Protein AF-0000000072559810 (afdb_homodimer)

pLDDT: mean 91.31, std 12.88, range [28.11, 98.94]

Structure (mmCIF, N/CA/C/O backbone):
data_AF-0000000072559810-model_v1
#
loop_
_entity.id
_entity.type
_entity.pdbx_description
1 polymer 'Cupin type-2 domain-containing protein'
#
loop_
_atom_site.group_PDB
_atom_site.id
_atom_site.type_symbol
_atom_site.label_atom_id
_atom_site.label_alt_id
_atom_site.label_comp_id
_atom_site.label_asym_id
_atom_site.label_entity_id
_atom_site.label_seq_id
_atom_site.pdbx_PDB_ins_code
_atom_site.Cartn_x
_atom_site.Cartn_y
_atom_site.Cartn_z
_atom_site.occupancy
_atom_site.B_iso_or_equiv
_atom_site.auth_seq_id
_atom_site.auth_comp_id
_atom_site.auth_asym_id
_atom_site.auth_atom_id
_atom_site.pdbx_PDB_model_num
ATOM 1 N N . MET A 1 1 ? 13.133 1.459 -25.703 1 60.09 1 MET A N 1
ATOM 2 C CA . MET A 1 1 ? 11.914 1.675 -24.938 1 60.09 1 MET A CA 1
ATOM 3 C C . MET A 1 1 ? 12.203 2.424 -23.641 1 60.09 1 MET A C 1
ATOM 5 O O . MET A 1 1 ? 13.273 2.26 -23.062 1 60.09 1 MET A O 1
ATOM 9 N N . SER A 1 2 ? 11.523 3.562 -23.453 1 71.94 2 SER A N 1
ATOM 10 C CA . SER A 1 2 ? 11.953 4.516 -22.438 1 71.94 2 SER A CA 1
ATOM 11 C C . SER A 1 2 ? 11.672 3.988 -21.031 1 71.94 2 SER A C 1
ATOM 13 O O . SER A 1 2 ? 10.727 3.225 -20.828 1 71.94 2 SER A O 1
ATOM 15 N N . LEU A 1 3 ? 12.672 4.012 -20.109 1 83.44 3 LEU A N 1
ATOM 16 C CA . LEU A 1 3 ? 12.5 3.729 -18.688 1 83.44 3 LEU A CA 1
ATOM 17 C C . LEU A 1 3 ? 11.406 4.598 -18.078 1 83.44 3 LEU A C 1
ATOM 19 O O . LEU A 1 3 ? 11.242 5.758 -18.469 1 83.44 3 LEU A O 1
ATOM 23 N N . PRO A 1 4 ? 10.578 3.91 -17.297 1 89.06 4 PRO A N 1
ATOM 24 C CA . PRO A 1 4 ? 9.617 4.762 -16.594 1 89.06 4 PRO A CA 1
ATOM 25 C C . PRO A 1 4 ? 10.289 5.895 -15.82 1 89.06 4 PRO A C 1
ATOM 27 O O . PRO A 1 4 ? 11.484 5.824 -15.523 1 89.06 4 PRO A O 1
ATOM 30 N N . PRO A 1 5 ? 9.578 6.934 -15.641 1 92.25 5 PRO A N 1
ATOM 31 C CA . PRO A 1 5 ? 10.141 8.062 -14.883 1 92.25 5 PRO A CA 1
ATOM 32 C C . PRO A 1 5 ? 10.484 7.691 -13.445 1 92.25 5 PRO A C 1
ATOM 34 O O . PRO A 1 5 ? 10.078 6.633 -12.961 1 92.25 5 PRO A O 1
ATOM 37 N N . THR A 1 6 ? 11.289 8.547 -12.812 1 97.31 6 THR A N 1
ATOM 38 C CA . THR A 1 6 ? 11.57 8.406 -11.383 1 97.31 6 THR A CA 1
ATOM 39 C C . THR A 1 6 ? 10.273 8.461 -10.57 1 97.31 6 THR A C 1
ATOM 41 O O . THR A 1 6 ? 9.227 8.844 -11.086 1 97.31 6 THR A O 1
ATOM 44 N N . ILE A 1 7 ? 10.367 8.008 -9.375 1 97.88 7 ILE A N 1
ATOM 45 C CA . ILE A 1 7 ? 9.266 8.078 -8.422 1 97.88 7 ILE A CA 1
ATOM 46 C C . ILE A 1 7 ? 9.555 9.148 -7.375 1 97.88 7 ILE A C 1
ATOM 48 O O . ILE A 1 7 ? 10.617 9.148 -6.758 1 97.88 7 ILE A O 1
ATOM 52 N N . ARG A 1 8 ? 8.641 10.062 -7.234 1 98.81 8 ARG A N 1
ATOM 53 C CA . ARG A 1 8 ? 8.773 11.055 -6.172 1 98.81 8 ARG A CA 1
ATOM 54 C C . ARG A 1 8 ? 8.289 10.492 -4.836 1 98.81 8 ARG A C 1
ATOM 56 O O . ARG A 1 8 ? 7.172 9.984 -4.742 1 98.81 8 ARG A O 1
ATOM 63 N N . ARG A 1 9 ? 9.125 10.547 -3.795 1 98.94 9 ARG A N 1
ATOM 64 C CA . ARG A 1 9 ? 8.797 10.148 -2.428 1 98.94 9 ARG A CA 1
ATOM 65 C C . ARG A 1 9 ? 8.859 11.336 -1.479 1 98.94 9 ARG A C 1
ATOM 67 O O . ARG A 1 9 ? 9.891 12.016 -1.392 1 98.94 9 ARG A O 1
ATOM 74 N N . ILE A 1 10 ? 7.785 11.555 -0.816 1 98.94 10 ILE A N 1
ATOM 75 C CA . ILE A 1 10 ? 7.738 12.5 0.289 1 98.94 10 ILE A CA 1
ATOM 76 C C . ILE A 1 10 ? 7.645 11.75 1.614 1 98.94 10 ILE A C 1
ATOM 78 O O . ILE A 1 10 ? 6.848 10.82 1.751 1 98.94 10 ILE A O 1
ATOM 82 N N . VAL A 1 11 ? 8.5 12.078 2.57 1 98.88 11 VAL A N 1
ATOM 83 C CA . VAL A 1 11 ? 8.414 11.523 3.92 1 98.88 11 VAL A CA 1
ATOM 84 C C . VAL A 1 11 ? 8.133 12.641 4.918 1 98.88 11 VAL A C 1
ATOM 86 O O . VAL A 1 11 ? 8.812 13.672 4.922 1 98.88 11 VAL A O 1
ATOM 89 N N . THR A 1 12 ? 7.102 12.445 5.707 1 98.81 12 THR A N 1
ATOM 90 C CA . THR A 1 12 ? 6.805 13.43 6.742 1 98.81 12 THR A CA 1
ATOM 91 C C . THR A 1 12 ? 7.406 13.008 8.078 1 98.81 12 THR A C 1
ATOM 93 O O . THR A 1 12 ? 7.777 11.844 8.258 1 98.81 12 THR A O 1
ATOM 96 N N . GLY A 1 13 ? 7.547 13.898 8.945 1 98.31 13 GLY A N 1
ATOM 97 C CA . GLY A 1 13 ? 8.055 13.703 10.297 1 98.31 13 GLY A CA 1
ATOM 98 C C . GLY A 1 13 ? 7.762 14.875 11.219 1 98.31 13 GLY A C 1
ATOM 99 O O . GLY A 1 13 ? 6.789 15.609 11.016 1 98.31 13 GLY A O 1
ATOM 100 N N . HIS A 1 14 ? 8.531 14.938 12.234 1 98.19 14 HIS A N 1
ATOM 101 C CA . HIS A 1 14 ? 8.344 16 13.219 1 98.19 14 HIS A CA 1
ATOM 102 C C . HIS A 1 14 ? 9.672 16.656 13.57 1 98.19 14 HIS A C 1
ATOM 104 O O . HIS A 1 14 ? 10.703 16 13.633 1 98.19 14 HIS A O 1
ATOM 110 N N . ASN A 1 15 ? 9.625 17.969 13.812 1 96.69 15 ASN A N 1
ATOM 111 C CA . ASN A 1 15 ? 10.797 18.625 14.375 1 96.69 15 ASN A CA 1
ATOM 112 C C . ASN A 1 15 ? 10.867 18.453 15.891 1 96.69 15 ASN A C 1
ATOM 114 O O . ASN A 1 15 ? 10.07 17.719 16.469 1 96.69 15 ASN A O 1
ATOM 118 N N . GLU A 1 16 ? 11.82 19.078 16.5 1 94.81 16 GLU A N 1
ATOM 119 C CA . GLU A 1 16 ? 12.102 18.891 17.922 1 94.81 16 GLU A CA 1
ATOM 120 C C . GLU A 1 16 ? 10.922 19.359 18.781 1 94.81 16 GLU A C 1
ATOM 122 O O . GLU A 1 16 ? 10.766 18.906 19.922 1 94.81 16 GLU A O 1
ATOM 127 N N . ASN A 1 17 ? 10.07 20.234 18.219 1 95.31 17 ASN A N 1
ATOM 128 C CA . ASN A 1 17 ? 8.938 20.766 18.953 1 95.31 17 ASN A CA 1
ATOM 129 C C . ASN A 1 17 ? 7.672 19.953 18.719 1 95.31 17 ASN A C 1
ATOM 131 O O . ASN A 1 17 ? 6.605 20.281 19.234 1 95.31 17 ASN A O 1
ATOM 135 N N . GLY A 1 18 ? 7.738 18.938 17.875 1 96.38 18 GLY A N 1
ATOM 136 C CA . GLY A 1 18 ? 6.582 18.109 17.609 1 96.38 18 GLY A CA 1
ATOM 137 C C . GLY A 1 18 ? 5.73 18.609 16.453 1 96.38 18 GLY A C 1
ATOM 138 O O . GLY A 1 18 ? 4.621 18.109 16.234 1 96.38 18 GLY A O 1
ATOM 139 N N . GLU A 1 19 ? 6.23 19.594 15.766 1 97.5 19 GLU A N 1
ATOM 140 C CA . GLU A 1 19 ? 5.516 20.094 14.594 1 97.5 19 GLU A CA 1
ATOM 141 C C . GLU A 1 19 ? 5.754 19.203 13.375 1 97.5 19 GLU A C 1
ATOM 143 O O . GLU A 1 19 ? 6.879 18.75 13.141 1 97.5 19 GLU A O 1
ATOM 148 N N . ALA A 1 20 ? 4.641 18.969 12.633 1 98.5 20 ALA A N 1
ATOM 149 C CA . ALA A 1 20 ? 4.758 18.156 11.422 1 98.5 20 ALA A CA 1
ATOM 150 C C . ALA A 1 20 ? 5.57 18.891 10.359 1 98.5 20 ALA A C 1
ATOM 152 O O . ALA A 1 20 ? 5.336 20.062 10.086 1 98.5 20 ALA A O 1
ATOM 153 N N . ILE A 1 21 ? 6.492 18.141 9.734 1 98.5 21 ILE A N 1
ATOM 154 C CA . ILE A 1 21 ? 7.336 18.719 8.695 1 98.5 21 ILE A CA 1
ATOM 155 C C . ILE A 1 21 ? 7.469 17.734 7.539 1 98.5 21 ILE A C 1
ATOM 157 O O . ILE A 1 21 ? 7.156 16.547 7.688 1 98.5 21 ILE A O 1
ATOM 161 N N . PHE A 1 22 ? 7.883 18.281 6.391 1 98.75 22 PHE A N 1
ATOM 162 C CA . PHE A 1 22 ? 8.367 17.422 5.309 1 98.75 22 PHE A CA 1
ATOM 163 C C . PHE A 1 22 ? 9.836 17.094 5.5 1 98.75 22 PHE A C 1
ATOM 165 O O . PHE A 1 22 ? 10.711 17.922 5.234 1 98.75 22 PHE A O 1
ATOM 172 N N . ASP A 1 23 ? 10.117 15.906 5.938 1 98.44 23 ASP A N 1
ATOM 173 C CA . ASP A 1 23 ? 11.469 15.477 6.277 1 98.44 23 ASP A CA 1
ATOM 174 C C . ASP A 1 23 ? 12.281 15.195 5.02 1 98.44 23 ASP A C 1
ATOM 176 O O . ASP A 1 23 ? 13.508 15.375 5.016 1 98.44 23 ASP A O 1
ATOM 180 N N . SER A 1 24 ? 11.656 14.734 3.977 1 98.69 24 SER A N 1
ATOM 181 C CA . SER A 1 24 ? 12.312 14.422 2.711 1 98.69 24 SER A CA 1
ATOM 182 C C . SER A 1 24 ? 11.359 14.594 1.536 1 98.69 24 SER A C 1
ATOM 184 O O . SER A 1 24 ? 10.148 14.383 1.676 1 98.69 24 SER A O 1
ATOM 186 N N . ASP A 1 25 ? 11.781 15.039 0.446 1 98.81 25 ASP A N 1
ATOM 187 C CA . ASP A 1 25 ? 11.148 15.125 -0.865 1 98.81 25 ASP A CA 1
ATOM 188 C C . ASP A 1 25 ? 12.148 14.844 -1.981 1 98.81 25 ASP A C 1
ATOM 190 O O . ASP A 1 25 ? 12.969 15.703 -2.32 1 98.81 25 ASP A O 1
ATOM 194 N N . ALA A 1 26 ? 12.094 13.602 -2.51 1 98.62 26 ALA A N 1
ATOM 195 C CA . ALA A 1 26 ? 13.172 13.172 -3.398 1 98.62 26 ALA A CA 1
ATOM 196 C C . ALA A 1 26 ? 12.617 12.406 -4.598 1 98.62 26 ALA A C 1
ATOM 198 O O . ALA A 1 26 ? 11.531 11.828 -4.523 1 98.62 26 ALA A O 1
ATOM 199 N N . GLN A 1 27 ? 13.336 12.484 -5.668 1 98.31 27 GLN A N 1
ATOM 200 C CA . GLN A 1 27 ? 13.094 11.633 -6.832 1 98.31 27 GLN A CA 1
ATOM 201 C C . GLN A 1 27 ? 13.961 10.375 -6.777 1 98.31 27 GLN A C 1
ATOM 203 O O . GLN A 1 27 ? 15.188 10.461 -6.672 1 98.31 27 GLN A O 1
ATOM 208 N N . LEU A 1 28 ? 13.344 9.227 -6.816 1 97.75 28 LEU A N 1
ATOM 209 C CA . LEU A 1 28 ? 14.07 7.969 -6.711 1 97.75 28 LEU A CA 1
ATOM 210 C C . LEU A 1 28 ? 14.164 7.281 -8.07 1 97.75 28 LEU A C 1
ATOM 212 O O . LEU A 1 28 ? 13.141 7.023 -8.711 1 97.75 28 LEU A O 1
ATOM 216 N N . CYS A 1 29 ? 15.344 6.977 -8.477 1 96 29 CYS A N 1
ATOM 217 C CA . CYS A 1 29 ? 15.594 6.262 -9.719 1 96 29 CYS A CA 1
ATOM 218 C C . CYS A 1 29 ? 15.555 4.754 -9.5 1 96 29 CYS A C 1
ATOM 220 O O . CYS A 1 29 ? 16.172 4.238 -8.57 1 96 29 CYS A O 1
ATOM 222 N N . PRO A 1 30 ? 14.859 4.035 -10.398 1 95.5 30 PRO A N 1
ATOM 223 C CA . PRO A 1 30 ? 14.891 2.58 -10.25 1 95.5 30 PRO A CA 1
ATOM 224 C C . PRO A 1 30 ? 16.297 2.002 -10.406 1 95.5 30 PRO A C 1
ATOM 226 O O . PRO A 1 30 ? 17.062 2.449 -11.266 1 95.5 30 PRO A O 1
ATOM 229 N N . TYR A 1 31 ? 16.578 1.053 -9.562 1 92.88 31 TYR A N 1
ATOM 230 C CA . TYR A 1 31 ? 17.844 0.352 -9.664 1 92.88 31 TYR A CA 1
ATOM 231 C C . TYR A 1 31 ? 17.641 -1.104 -10.062 1 92.88 31 TYR A C 1
ATOM 233 O O . TYR A 1 31 ? 16.547 -1.649 -9.898 1 92.88 31 TYR A O 1
ATOM 241 N N . ASN A 1 32 ? 18.656 -1.675 -10.609 1 89.88 32 ASN A N 1
ATOM 242 C CA . ASN A 1 32 ? 18.641 -3.098 -10.938 1 89.88 32 ASN A CA 1
ATOM 243 C C . ASN A 1 32 ? 18.969 -3.957 -9.711 1 89.88 32 ASN A C 1
ATOM 245 O O . ASN A 1 32 ? 20.094 -3.938 -9.211 1 89.88 32 ASN A O 1
ATOM 249 N N . PRO A 1 33 ? 18 -4.734 -9.227 1 83.88 33 PRO A N 1
ATOM 250 C CA . PRO A 1 33 ? 18.219 -5.508 -8.008 1 83.88 33 PRO A CA 1
ATOM 251 C C . PRO A 1 33 ? 19.125 -6.715 -8.234 1 83.88 33 PRO A C 1
ATOM 253 O O . PRO A 1 33 ? 19.578 -7.355 -7.277 1 83.88 33 PRO A O 1
ATOM 256 N N . MET A 1 34 ? 19.406 -7.02 -9.453 1 78.69 34 MET A N 1
ATOM 257 C CA . MET A 1 34 ? 20.156 -8.227 -9.781 1 78.69 34 MET A CA 1
ATOM 258 C C . MET A 1 34 ? 21.656 -7.938 -9.852 1 78.69 34 MET A C 1
ATOM 260 O O . MET A 1 34 ? 22.469 -8.852 -10.008 1 78.69 34 MET A O 1
ATOM 264 N N . THR A 1 35 ? 21.953 -6.637 -9.805 1 75.69 35 THR A N 1
ATOM 265 C CA . THR A 1 35 ? 23.375 -6.297 -9.859 1 75.69 35 THR A CA 1
ATOM 266 C C . THR A 1 35 ? 24.031 -6.496 -8.5 1 75.69 35 THR A C 1
ATOM 268 O O . THR A 1 35 ? 23.594 -5.918 -7.5 1 75.69 35 THR A O 1
ATOM 271 N N . PRO A 1 36 ? 25 -7.422 -8.539 1 68.94 36 PRO A N 1
ATOM 272 C CA . PRO A 1 36 ? 25.703 -7.633 -7.27 1 68.94 36 PRO A CA 1
ATOM 273 C C . PRO A 1 36 ? 26.359 -6.367 -6.738 1 68.94 36 PRO A C 1
ATOM 275 O O . PRO A 1 36 ? 26.875 -5.559 -7.52 1 68.94 36 PRO A O 1
ATOM 278 N N . GLY A 1 37 ? 26.484 -6.254 -5.488 1 68.5 37 GLY A N 1
ATOM 279 C CA . GLY A 1 37 ? 27.109 -5.105 -4.863 1 68.5 37 GLY A CA 1
ATOM 280 C C . GLY A 1 37 ? 26.188 -3.926 -4.688 1 68.5 37 GLY A C 1
ATOM 281 O O . GLY A 1 37 ? 25.062 -4.082 -4.207 1 68.5 37 GLY A O 1
ATOM 282 N N . THR A 1 38 ? 26.688 -2.713 -5.125 1 70.19 38 THR A N 1
ATOM 283 C CA . THR A 1 38 ? 25.859 -1.51 -5.031 1 70.19 38 THR A CA 1
ATOM 284 C C . THR A 1 38 ? 24.922 -1.398 -6.234 1 70.19 38 THR A C 1
ATOM 286 O O . THR A 1 38 ? 25.375 -1.401 -7.379 1 70.19 38 THR A O 1
ATOM 289 N N . PRO A 1 39 ? 23.641 -1.37 -5.863 1 76.25 39 PRO A N 1
ATOM 290 C CA . PRO A 1 39 ? 22.703 -1.334 -6.988 1 76.25 39 PRO A CA 1
ATOM 291 C C . PRO A 1 39 ? 22.938 -0.156 -7.926 1 76.25 39 PRO A C 1
ATOM 293 O O . PRO A 1 39 ? 23.281 0.942 -7.473 1 76.25 39 PRO A O 1
ATOM 296 N N . GLU A 1 40 ? 23 -0.417 -9.188 1 86.19 40 GLU A N 1
ATOM 297 C CA . GLU A 1 40 ? 23.094 0.573 -10.25 1 86.19 40 GLU A CA 1
ATOM 298 C C . GLU A 1 40 ? 21.719 0.881 -10.844 1 86.19 40 GLU A C 1
ATOM 300 O O . GLU A 1 40 ? 20.812 0.064 -10.758 1 86.19 40 GLU A O 1
ATOM 305 N N . PRO A 1 41 ? 21.656 2.027 -11.414 1 91.94 41 PRO A N 1
ATOM 306 C CA . PRO A 1 41 ? 20.391 2.328 -12.094 1 91.94 41 PRO A CA 1
ATOM 307 C C . PRO A 1 41 ? 20 1.263 -13.109 1 91.94 41 PRO A C 1
ATOM 309 O O . PRO A 1 41 ? 20.859 0.723 -13.812 1 91.94 41 PRO A O 1
ATOM 312 N N . ALA A 1 42 ? 18.781 0.947 -13.109 1 93.25 42 ALA A N 1
ATOM 313 C CA . ALA A 1 42 ? 18.266 -0.01 -14.086 1 93.25 42 ALA A CA 1
ATOM 314 C C . ALA A 1 42 ? 18.422 0.525 -15.508 1 93.25 42 ALA A C 1
ATOM 316 O O . ALA A 1 42 ? 18.203 1.714 -15.758 1 93.25 42 ALA A O 1
ATOM 317 N N . LYS A 1 43 ? 18.75 -0.325 -16.422 1 92.56 43 LYS A N 1
ATOM 318 C CA . LYS A 1 43 ? 18.844 0.017 -17.844 1 92.56 43 LYS A CA 1
ATOM 319 C C . LYS A 1 43 ? 17.641 -0.526 -18.609 1 92.56 43 LYS A C 1
ATOM 321 O O . LYS A 1 43 ? 16.859 -1.312 -18.078 1 92.56 43 LYS A O 1
ATOM 326 N N . GLU A 1 44 ? 17.609 -0.059 -19.812 1 91.62 44 GLU A N 1
ATOM 327 C CA . GLU A 1 44 ? 16.547 -0.561 -20.672 1 91.62 44 GLU A CA 1
ATOM 328 C C . GLU A 1 44 ? 16.578 -2.082 -20.781 1 91.62 44 GLU A C 1
ATOM 330 O O . GLU A 1 44 ? 17.656 -2.668 -20.953 1 91.62 44 GLU A O 1
ATOM 335 N N . GLY A 1 45 ? 15.383 -2.658 -20.641 1 91.81 45 GLY A N 1
ATOM 336 C CA . GLY A 1 45 ? 15.297 -4.105 -20.75 1 91.81 45 GLY A CA 1
ATOM 337 C C . GLY A 1 45 ? 15.555 -4.828 -19.453 1 91.81 45 GLY A C 1
ATOM 338 O O . GLY A 1 45 ? 15.469 -6.059 -19.391 1 91.81 45 GLY A O 1
ATOM 339 N N . GLU A 1 46 ? 15.859 -4.109 -18.391 1 91.5 46 GLU A N 1
ATOM 340 C CA . GLU A 1 46 ? 16.125 -4.711 -17.094 1 91.5 46 GLU A CA 1
ATOM 341 C C . GLU A 1 46 ? 14.953 -4.496 -16.125 1 91.5 46 GLU A C 1
ATOM 343 O O . GLU A 1 46 ? 14.141 -3.594 -16.328 1 91.5 46 GLU A O 1
ATOM 348 N N . MET A 1 47 ? 14.93 -5.363 -15.148 1 92.56 47 MET A N 1
ATOM 349 C CA . MET A 1 47 ? 14.023 -5.121 -14.031 1 92.56 47 MET A CA 1
ATOM 350 C C . MET A 1 47 ? 14.469 -3.9 -13.227 1 92.56 47 MET A C 1
ATOM 352 O O . MET A 1 47 ? 15.664 -3.623 -13.117 1 92.56 47 MET A O 1
ATOM 356 N N . GLY A 1 48 ? 13.555 -3.16 -12.727 1 93.62 48 GLY A N 1
ATOM 357 C CA . GLY A 1 48 ? 13.852 -2.027 -11.859 1 93.62 48 GLY A CA 1
ATOM 358 C C . GLY A 1 48 ? 13.141 -2.098 -10.523 1 93.62 48 GLY A C 1
ATOM 359 O O . GLY A 1 48 ? 11.969 -2.484 -10.461 1 93.62 48 GLY A O 1
ATOM 360 N N . PHE A 1 49 ? 13.875 -1.711 -9.469 1 95.06 49 PHE A N 1
ATOM 361 C CA . PHE A 1 49 ? 13.312 -1.619 -8.133 1 95.06 49 PHE A CA 1
ATOM 362 C C . PHE A 1 49 ? 13.453 -0.206 -7.578 1 95.06 49 PHE A C 1
ATOM 364 O O . PHE A 1 49 ? 14.461 0.46 -7.816 1 95.06 49 PHE A O 1
ATOM 371 N N . VAL A 1 50 ? 12.469 0.246 -7.004 1 96.38 50 VAL A N 1
ATOM 372 C CA . VAL A 1 50 ? 12.562 1.358 -6.062 1 96.38 50 VAL A CA 1
ATOM 373 C C . VAL A 1 50 ? 12.109 0.907 -4.676 1 96.38 50 VAL A C 1
ATOM 375 O O . VAL A 1 50 ? 10.938 0.596 -4.473 1 96.38 50 VAL A O 1
ATOM 378 N N . THR A 1 51 ? 13.039 0.764 -3.729 1 96 51 THR A N 1
ATOM 379 C CA . THR A 1 51 ? 12.625 0.594 -2.338 1 96 51 THR A CA 1
ATOM 380 C C . THR A 1 51 ? 12.211 1.932 -1.729 1 96 51 THR A C 1
ATOM 382 O O . THR A 1 51 ? 13.062 2.688 -1.249 1 96 51 THR A O 1
ATOM 385 N N . VAL A 1 52 ? 11.008 2.199 -1.682 1 98.12 52 VAL A N 1
ATOM 386 C CA . VAL A 1 52 ? 10.484 3.514 -1.322 1 98.12 52 VAL A CA 1
ATOM 387 C C . VAL A 1 52 ? 10.672 3.75 0.175 1 98.12 52 VAL A C 1
ATOM 389 O O . VAL A 1 52 ? 11.172 4.801 0.588 1 98.12 52 VAL A O 1
ATOM 392 N N . PHE A 1 53 ? 10.297 2.791 0.935 1 98 53 PHE A N 1
ATOM 393 C CA . PHE A 1 53 ? 10.352 2.934 2.385 1 98 53 PHE A CA 1
ATOM 394 C C . PHE A 1 53 ? 10.234 1.577 3.068 1 98 53 PHE A C 1
ATOM 396 O O . PHE A 1 53 ? 9.531 0.689 2.576 1 98 53 PHE A O 1
ATOM 403 N N . ARG A 1 54 ? 10.875 1.393 4.109 1 96.88 54 ARG A N 1
ATOM 404 C CA . ARG A 1 54 ? 10.719 0.272 5.031 1 96.88 54 ARG A CA 1
ATOM 405 C C . ARG A 1 54 ? 10.523 0.763 6.461 1 96.88 54 ARG A C 1
ATOM 407 O O . ARG A 1 54 ? 11.328 1.552 6.969 1 96.88 54 ARG A O 1
ATOM 414 N N . THR A 1 55 ? 9.469 0.318 7.102 1 97.19 55 THR A N 1
ATOM 415 C CA . THR A 1 55 ? 9.242 0.727 8.484 1 97.19 55 THR A CA 1
ATOM 416 C C . THR A 1 55 ? 10.312 0.134 9.398 1 97.19 55 THR A C 1
ATOM 418 O O . THR A 1 55 ? 10.891 -0.911 9.094 1 97.19 55 THR A O 1
ATOM 421 N N . ALA A 1 56 ? 10.539 0.788 10.5 1 94.88 56 ALA A N 1
ATOM 422 C CA . ALA A 1 56 ? 11.5 0.274 11.469 1 94.88 56 ALA A CA 1
ATOM 423 C C . ALA A 1 56 ? 10.938 -0.938 12.211 1 94.88 56 ALA A C 1
ATOM 425 O O . ALA A 1 56 ? 11.695 -1.77 12.719 1 94.88 56 ALA A O 1
ATOM 426 N N . GLY A 1 57 ? 9.664 -1.027 12.195 1 94.19 57 GLY A N 1
ATOM 427 C CA . GLY A 1 57 ? 8.914 -2.102 12.828 1 94.19 57 GLY A CA 1
ATOM 428 C C . GLY A 1 57 ? 7.43 -2.057 12.516 1 94.19 57 GLY A C 1
ATOM 429 O O . GLY A 1 57 ? 6.969 -1.164 11.797 1 94.19 57 GLY A O 1
ATOM 430 N N . ILE A 1 58 ? 6.676 -2.975 12.969 1 92.75 58 ILE A N 1
ATOM 431 C CA . ILE A 1 58 ? 5.215 -2.986 13.008 1 92.75 58 ILE A CA 1
ATOM 432 C C . ILE A 1 58 ? 4.738 -3.328 14.414 1 92.75 58 ILE A C 1
ATOM 434 O O . ILE A 1 58 ? 4.77 -4.492 14.82 1 92.75 58 ILE A O 1
ATOM 438 N N . PRO A 1 59 ? 4.406 -2.393 15.148 1 94.94 59 PRO A N 1
ATOM 439 C CA . PRO A 1 59 ? 4.195 -0.991 14.781 1 94.94 59 PRO A CA 1
ATOM 440 C C . PRO A 1 59 ? 5.504 -0.224 14.602 1 94.94 59 PRO A C 1
ATOM 442 O O . PRO A 1 59 ? 6.512 -0.56 15.234 1 94.94 59 PRO A O 1
ATOM 445 N N . ASP A 1 60 ? 5.484 0.775 13.727 1 95.75 60 ASP A N 1
ATOM 446 C CA . ASP A 1 60 ? 6.543 1.778 13.656 1 95.75 60 ASP A CA 1
ATOM 447 C C . ASP A 1 60 ? 6.453 2.754 14.828 1 95.75 60 ASP A C 1
ATOM 449 O O . ASP A 1 60 ? 5.371 2.986 15.367 1 95.75 60 ASP A O 1
ATOM 453 N N . ASP A 1 61 ? 7.555 3.338 15.211 1 94.69 61 ASP A N 1
ATOM 454 C CA . ASP A 1 61 ? 7.473 4.258 16.344 1 94.69 61 ASP A CA 1
ATOM 455 C C . ASP A 1 61 ? 7.211 5.688 15.875 1 94.69 61 ASP A C 1
ATOM 457 O O . ASP A 1 61 ? 6.926 6.57 16.688 1 94.69 61 ASP A O 1
ATOM 461 N N . ASN A 1 62 ? 7.387 6.062 14.617 1 96.19 62 ASN A N 1
ATOM 462 C CA . ASN A 1 62 ? 7.109 7.355 14 1 96.19 62 ASN A CA 1
ATOM 463 C C . ASN A 1 62 ? 7.969 8.461 14.602 1 96.19 62 ASN A C 1
ATOM 465 O O . ASN A 1 62 ? 7.895 9.617 14.172 1 96.19 62 ASN A O 1
ATOM 469 N N . THR A 1 63 ? 8.734 8.125 15.609 1 96.56 63 THR A N 1
ATOM 470 C CA . THR A 1 63 ? 9.484 9.141 16.344 1 96.56 63 THR A CA 1
ATOM 471 C C . THR A 1 63 ? 10.945 9.164 15.883 1 96.56 63 THR A C 1
ATOM 473 O O . THR A 1 63 ? 11.492 10.234 15.594 1 96.56 63 THR A O 1
ATOM 476 N N . SER A 1 64 ? 11.508 8.023 15.836 1 94.5 64 SER A N 1
ATOM 477 C CA . SER A 1 64 ? 12.922 7.914 15.492 1 94.5 64 SER A CA 1
ATOM 478 C C . SER A 1 64 ? 13.156 8.25 14.023 1 94.5 64 SER A C 1
ATOM 480 O O . SER A 1 64 ? 12.258 8.094 13.188 1 94.5 64 SER A O 1
ATOM 482 N N . PRO A 1 65 ? 14.375 8.727 13.695 1 94.94 65 PRO A N 1
ATOM 483 C CA . PRO A 1 65 ? 14.695 8.922 12.281 1 94.94 65 PRO A CA 1
ATOM 484 C C . PRO A 1 65 ? 14.5 7.656 11.453 1 94.94 65 PRO A C 1
ATOM 486 O O . PRO A 1 65 ? 14.773 6.555 11.93 1 94.94 65 PRO A O 1
ATOM 489 N N . TRP A 1 66 ? 13.93 7.875 10.328 1 95.5 66 TRP A N 1
ATOM 490 C CA . TRP A 1 66 ? 13.805 6.754 9.398 1 95.5 66 TRP A CA 1
ATOM 491 C C . TRP A 1 66 ? 15.109 6.531 8.633 1 95.5 66 TRP A C 1
ATOM 493 O O . TRP A 1 66 ? 15.938 7.438 8.539 1 95.5 66 TRP A O 1
ATOM 503 N N . VAL A 1 67 ? 15.281 5.336 8.141 1 94.69 67 VAL A N 1
ATOM 504 C CA . VAL A 1 67 ? 16.469 4.965 7.375 1 94.69 67 VAL A CA 1
ATOM 505 C C . VAL A 1 67 ? 16.109 4.777 5.906 1 94.69 67 VAL A C 1
ATOM 507 O O . VAL A 1 67 ? 15.156 4.055 5.586 1 94.69 67 VAL A O 1
ATOM 510 N N . ASP A 1 68 ? 16.812 5.438 5.039 1 95.44 68 ASP A N 1
ATOM 511 C CA . ASP A 1 68 ? 16.594 5.301 3.604 1 95.44 68 ASP A CA 1
ATOM 512 C C . ASP A 1 68 ? 17.188 3.994 3.08 1 95.44 68 ASP A C 1
ATOM 514 O O . ASP A 1 68 ? 18.406 3.824 3.062 1 95.44 68 ASP A O 1
ATOM 518 N N . MET A 1 69 ? 16.328 3.152 2.639 1 91.44 69 MET A N 1
ATOM 519 C CA . MET A 1 69 ? 16.766 1.835 2.193 1 91.44 69 MET A CA 1
ATOM 520 C C . MET A 1 69 ? 16.906 1.789 0.674 1 91.44 69 MET A C 1
ATOM 522 O O . MET A 1 69 ? 17.219 0.745 0.106 1 91.44 69 MET A O 1
ATOM 526 N N . HIS A 1 70 ? 16.578 2.869 -0.024 1 93.44 70 HIS A N 1
ATOM 527 C CA . HIS A 1 70 ? 16.688 2.873 -1.479 1 93.44 70 HIS A CA 1
ATOM 528 C C . HIS A 1 70 ? 18.125 2.695 -1.931 1 93.44 70 HIS A C 1
ATOM 530 O O . HIS A 1 70 ? 19.047 3.281 -1.347 1 93.44 70 HIS A O 1
ATOM 536 N N . ASN A 1 71 ? 18.375 1.91 -2.908 1 87.19 71 ASN A N 1
ATOM 537 C CA . ASN A 1 71 ? 19.656 1.596 -3.52 1 87.19 71 ASN A CA 1
ATOM 538 C C . ASN A 1 71 ? 20.516 0.723 -2.605 1 87.19 71 ASN A C 1
ATOM 540 O O . ASN A 1 71 ? 21.734 0.881 -2.555 1 87.19 71 ASN A O 1
ATOM 544 N N . LYS A 1 72 ? 19.859 0.027 -1.711 1 83.38 72 LYS A N 1
ATOM 545 C CA . LYS A 1 72 ? 20.5 -0.994 -0.888 1 83.38 72 LYS A CA 1
ATOM 546 C C . LYS A 1 72 ? 19.906 -2.373 -1.159 1 83.38 72 LYS A C 1
ATOM 548 O O . LYS A 1 72 ? 18.75 -2.486 -1.564 1 83.38 72 LYS A O 1
ATOM 553 N N . ILE A 1 73 ? 20.703 -3.355 -1.053 1 76.25 73 ILE A N 1
ATOM 554 C CA . ILE A 1 73 ? 20.203 -4.719 -1.161 1 76.25 73 ILE A CA 1
ATOM 555 C C . ILE A 1 73 ? 19.5 -5.109 0.137 1 76.25 73 ILE A C 1
ATOM 557 O O . ILE A 1 73 ? 20.125 -5.137 1.202 1 76.25 73 ILE A O 1
ATOM 561 N N . VAL A 1 74 ? 18.281 -5.27 0.066 1 76.5 74 VAL A N 1
ATOM 562 C CA . VAL A 1 74 ? 17.5 -5.637 1.241 1 76.5 74 VAL A CA 1
ATOM 563 C C . VAL A 1 74 ? 16.656 -6.871 0.933 1 76.5 74 VAL A C 1
ATOM 565 O O . VAL A 1 74 ? 16.359 -7.152 -0.23 1 76.5 74 VAL A O 1
ATOM 568 N N . ASN A 1 75 ? 16.328 -7.535 2.021 1 78.81 75 ASN A N 1
ATOM 569 C CA . ASN A 1 75 ? 15.422 -8.664 1.845 1 78.81 75 ASN A CA 1
ATOM 570 C C . ASN A 1 75 ? 14.062 -8.219 1.317 1 78.81 75 ASN A C 1
ATOM 572 O O . ASN A 1 75 ? 13.562 -7.156 1.701 1 78.81 75 ASN A O 1
ATOM 576 N N . LEU A 1 76 ? 13.555 -9.055 0.472 1 77.75 76 LEU A N 1
ATOM 577 C CA . LEU A 1 76 ? 12.234 -8.766 -0.075 1 77.75 76 LEU A CA 1
ATOM 578 C C . LEU A 1 76 ? 11.195 -8.656 1.037 1 77.75 76 LEU A C 1
ATOM 580 O O . LEU A 1 76 ? 10.344 -7.77 1.01 1 77.75 76 LEU A O 1
ATOM 584 N N . VAL A 1 77 ? 11.289 -9.609 1.947 1 81.38 77 VAL A N 1
ATOM 585 C CA . VAL A 1 77 ? 10.336 -9.617 3.057 1 81.38 77 VAL A CA 1
ATOM 586 C C . VAL A 1 77 ? 11.086 -9.797 4.375 1 81.38 77 VAL A C 1
ATOM 588 O O . VAL A 1 77 ? 12.039 -10.578 4.453 1 81.38 77 VAL A O 1
ATOM 591 N N . GLU A 1 78 ? 10.664 -8.922 5.34 1 81.94 78 GLU A N 1
ATOM 592 C CA . GLU A 1 78 ? 11.148 -9.086 6.707 1 81.94 78 GLU A CA 1
ATOM 593 C C . GLU A 1 78 ? 9.992 -9.305 7.68 1 81.94 78 GLU A C 1
ATOM 595 O O . GLU A 1 78 ? 8.883 -8.812 7.453 1 81.94 78 GLU A O 1
ATOM 600 N N . LYS A 1 79 ? 10.211 -10.055 8.711 1 84.56 79 LYS A N 1
ATOM 601 C CA . LYS A 1 79 ? 9.172 -10.414 9.664 1 84.56 79 LYS A CA 1
ATOM 602 C C . LYS A 1 79 ? 8.766 -9.211 10.516 1 84.56 79 LYS A C 1
ATOM 604 O O . LYS A 1 79 ? 7.664 -9.172 11.062 1 84.56 79 LYS A O 1
ATOM 609 N N . GLY A 1 80 ? 9.422 -8.281 10.508 1 89.19 80 GLY A N 1
ATOM 610 C CA . GLY A 1 80 ? 9.133 -7.262 11.508 1 89.19 80 GLY A CA 1
ATOM 611 C C . GLY A 1 80 ? 8.898 -5.887 10.906 1 89.19 80 GLY A C 1
ATOM 612 O O . GLY A 1 80 ? 8.844 -4.895 11.633 1 89.19 80 GLY A O 1
ATOM 613 N N . ASN A 1 81 ? 8.797 -5.84 9.562 1 95.06 81 ASN A N 1
ATOM 614 C CA . ASN A 1 81 ? 8.625 -4.527 8.953 1 95.06 81 ASN A CA 1
ATOM 615 C C . ASN A 1 81 ? 7.676 -4.594 7.754 1 95.06 81 ASN A C 1
ATOM 617 O O . ASN A 1 81 ? 7.328 -5.68 7.289 1 95.06 81 ASN A O 1
ATOM 621 N N . ALA A 1 82 ? 7.145 -3.535 7.398 1 96.69 82 ALA A N 1
ATOM 622 C CA . ALA A 1 82 ? 6.453 -3.359 6.125 1 96.69 82 ALA A CA 1
ATOM 623 C C . ALA A 1 82 ? 7.352 -2.67 5.102 1 96.69 82 ALA A C 1
ATOM 625 O O . ALA A 1 82 ? 8.07 -1.724 5.434 1 96.69 82 ALA A O 1
ATOM 626 N N . THR A 1 83 ? 7.344 -3.143 3.91 1 97.06 83 THR A N 1
ATOM 627 C CA . THR A 1 83 ? 8.148 -2.549 2.848 1 97.06 83 THR A CA 1
ATOM 628 C C . THR A 1 83 ? 7.262 -2.043 1.714 1 97.06 83 THR A C 1
ATOM 630 O O . THR A 1 83 ? 6.383 -2.764 1.236 1 97.06 83 THR A O 1
ATOM 633 N N . LEU A 1 84 ? 7.406 -0.789 1.351 1 98.38 84 LEU A N 1
ATOM 634 C CA . LEU A 1 84 ? 6.816 -0.185 0.162 1 98.38 84 LEU A CA 1
ATOM 635 C C . LEU A 1 84 ? 7.812 -0.167 -0.992 1 98.38 84 LEU A C 1
ATOM 637 O O . LEU A 1 84 ? 8.906 0.391 -0.866 1 98.38 84 LEU A O 1
ATOM 641 N N . ARG A 1 85 ? 7.398 -0.773 -2.146 1 97.69 85 ARG A N 1
ATOM 642 C CA . ARG A 1 85 ? 8.328 -0.922 -3.26 1 97.69 85 ARG A CA 1
ATOM 643 C C . ARG A 1 85 ? 7.637 -0.676 -4.594 1 97.69 85 ARG A C 1
ATOM 645 O O . ARG A 1 85 ? 6.461 -1.013 -4.758 1 97.69 85 ARG A O 1
ATOM 652 N N . ILE A 1 86 ? 8.375 -0.085 -5.492 1 98.06 86 ILE A N 1
ATOM 653 C CA . ILE A 1 86 ? 7.996 -0.033 -6.898 1 98.06 86 ILE A CA 1
ATOM 654 C C . ILE A 1 86 ? 8.836 -1.027 -7.699 1 98.06 86 ILE A C 1
ATOM 656 O O . ILE A 1 86 ? 10.047 -1.123 -7.504 1 98.06 86 ILE A O 1
ATOM 660 N N . VAL A 1 87 ? 8.203 -1.788 -8.523 1 96.88 87 VAL A N 1
ATOM 661 C CA . VAL A 1 87 ? 8.898 -2.748 -9.375 1 96.88 87 VAL A CA 1
ATOM 662 C C . VAL A 1 87 ? 8.57 -2.471 -10.836 1 96.88 87 VAL A C 1
ATOM 664 O O . VAL A 1 87 ? 7.402 -2.334 -11.203 1 96.88 87 VAL A O 1
ATOM 667 N N . ASP A 1 88 ? 9.57 -2.369 -11.664 1 96.81 88 ASP A N 1
ATOM 668 C CA . ASP A 1 88 ? 9.453 -2.268 -13.117 1 96.81 88 ASP A CA 1
ATOM 669 C C . ASP A 1 88 ? 9.734 -3.609 -13.789 1 96.81 88 ASP A C 1
ATOM 671 O O . ASP A 1 88 ? 10.828 -4.164 -13.641 1 96.81 88 ASP A O 1
ATOM 675 N N . PHE A 1 89 ? 8.781 -4.102 -14.469 1 96.81 89 PHE A N 1
ATOM 676 C CA . PHE A 1 89 ? 8.906 -5.344 -15.227 1 96.81 89 PHE A CA 1
ATOM 677 C C . PHE A 1 89 ? 9.156 -5.059 -16.703 1 96.81 89 PHE A C 1
ATOM 679 O O . PHE A 1 89 ? 8.234 -4.727 -17.438 1 96.81 89 PHE A O 1
ATOM 686 N N . ALA A 1 90 ? 10.336 -5.223 -17.141 1 95.38 90 ALA A N 1
ATOM 687 C CA . ALA A 1 90 ? 10.68 -5.004 -18.531 1 95.38 90 ALA A CA 1
ATOM 688 C C . ALA A 1 90 ? 10.078 -6.094 -19.422 1 95.38 90 ALA A C 1
ATOM 690 O O . ALA A 1 90 ? 9.844 -7.215 -18.969 1 95.38 90 ALA A O 1
ATOM 691 N N . PRO A 1 91 ? 9.797 -5.742 -20.656 1 94.75 91 PRO A N 1
ATOM 692 C CA . PRO A 1 91 ? 9.305 -6.777 -21.578 1 94.75 91 PRO A CA 1
ATOM 693 C C . PRO A 1 91 ? 10.359 -7.848 -21.875 1 94.75 91 PRO A C 1
ATOM 695 O O . PRO A 1 91 ? 11.555 -7.551 -21.922 1 94.75 91 PRO A O 1
ATOM 698 N N . GLY A 1 92 ? 9.852 -9.031 -22.031 1 90.06 92 GLY A N 1
ATOM 699 C CA . GLY A 1 92 ? 10.703 -10.094 -22.547 1 90.06 92 GLY A CA 1
ATOM 700 C C . GLY A 1 92 ? 11.422 -10.859 -21.453 1 90.06 92 GLY A C 1
ATOM 701 O O . GLY A 1 92 ? 12.07 -11.875 -21.719 1 90.06 92 GLY A O 1
ATOM 702 N N . LEU A 1 93 ? 11.414 -10.344 -20.203 1 90.38 93 LEU A N 1
ATOM 703 C CA . LEU A 1 93 ? 12.023 -11.07 -19.094 1 90.38 93 LEU A CA 1
ATOM 704 C C . LEU A 1 93 ? 11.078 -12.156 -18.578 1 90.38 93 LEU A C 1
ATOM 706 O O . LEU A 1 93 ? 9.875 -11.914 -18.422 1 90.38 93 LEU A O 1
ATOM 710 N N . PRO A 1 94 ? 11.656 -13.289 -18.391 1 90 94 PRO A N 1
ATOM 711 C CA . PRO A 1 94 ? 10.789 -14.336 -17.828 1 90 94 PRO A CA 1
ATOM 712 C C . PRO A 1 94 ? 10.328 -14.016 -16.422 1 90 94 PRO A C 1
ATOM 714 O O . PRO A 1 94 ? 11.086 -13.453 -15.625 1 90 94 PRO A O 1
ATOM 717 N N . GLY A 1 95 ? 9.125 -14.359 -16.125 1 92 95 GLY A N 1
ATOM 718 C CA . GLY A 1 95 ? 8.648 -14.258 -14.75 1 92 95 GLY A CA 1
ATOM 719 C C . GLY A 1 95 ? 9.328 -15.227 -13.805 1 92 95 GLY A C 1
ATOM 720 O O . GLY A 1 95 ? 9.938 -16.203 -14.242 1 92 95 GLY A O 1
ATOM 721 N N . LEU A 1 96 ? 9.312 -14.898 -12.562 1 91.38 96 LEU A N 1
ATOM 722 C CA . LEU A 1 96 ? 9.836 -15.773 -11.516 1 91.38 96 LEU A CA 1
ATOM 723 C C . LEU A 1 96 ? 8.703 -16.359 -10.68 1 91.38 96 LEU A C 1
ATOM 725 O O . LEU A 1 96 ? 8.023 -15.633 -9.961 1 91.38 96 LEU A O 1
ATOM 729 N N . MET A 1 97 ? 8.5 -17.688 -10.898 1 95.31 97 MET A N 1
ATOM 730 C CA . MET A 1 97 ? 7.516 -18.359 -10.062 1 95.31 97 MET A CA 1
ATOM 731 C C . MET A 1 97 ? 8.039 -18.547 -8.641 1 95.31 97 MET A C 1
ATOM 733 O O . MET A 1 97 ? 9.031 -19.25 -8.43 1 95.31 97 MET A O 1
ATOM 737 N N . HIS A 1 98 ? 7.391 -17.859 -7.641 1 96.06 98 HIS A N 1
ATOM 738 C CA . HIS A 1 98 ? 7.926 -17.875 -6.285 1 96.06 98 HIS A CA 1
ATOM 739 C C . HIS A 1 98 ? 6.828 -17.625 -5.258 1 96.06 98 HIS A C 1
ATOM 741 O O . HIS A 1 98 ? 5.73 -17.188 -5.609 1 96.06 98 HIS A O 1
ATOM 747 N N . ARG A 1 99 ? 7.082 -18.062 -4.047 1 96.5 99 ARG A N 1
ATOM 748 C CA . ARG A 1 99 ? 6.266 -17.781 -2.869 1 96.5 99 ARG A CA 1
ATOM 749 C C . ARG A 1 99 ? 7.078 -17.062 -1.798 1 96.5 99 ARG A C 1
ATOM 751 O O . ARG A 1 99 ? 8.219 -17.438 -1.518 1 96.5 99 ARG A O 1
ATOM 758 N N . THR A 1 100 ? 6.582 -15.984 -1.354 1 94.75 100 THR A N 1
ATOM 759 C CA . THR A 1 100 ? 7.105 -15.336 -0.156 1 94.75 100 THR A CA 1
ATOM 760 C C . THR A 1 100 ? 6.184 -15.57 1.036 1 94.75 100 THR A C 1
ATOM 762 O O . THR A 1 100 ? 4.996 -15.852 0.862 1 94.75 100 THR A O 1
ATOM 765 N N . ILE A 1 101 ? 6.727 -15.547 2.266 1 95.94 101 ILE A N 1
ATOM 766 C CA . ILE A 1 101 ? 5.898 -15.57 3.469 1 95.94 101 ILE A CA 1
ATOM 767 C C . ILE A 1 101 ? 5.484 -14.148 3.84 1 95.94 101 ILE A C 1
ATOM 769 O O . ILE A 1 101 ? 6.105 -13.523 4.699 1 95.94 101 ILE A O 1
ATOM 773 N N . SER A 1 102 ? 4.535 -13.688 3.152 1 97.06 102 SER A N 1
ATOM 774 C CA . SER A 1 102 ? 4.023 -12.328 3.275 1 97.06 102 SER A CA 1
ATOM 775 C C . SER A 1 102 ? 2.605 -12.219 2.727 1 97.06 102 SER A C 1
ATOM 777 O O . SER A 1 102 ? 2.123 -13.133 2.051 1 97.06 102 SER A O 1
ATOM 779 N N . VAL A 1 103 ? 1.887 -11.289 3.123 1 98 103 VAL A N 1
ATOM 780 C CA . VAL A 1 103 ? 0.728 -10.797 2.389 1 98 103 VAL A CA 1
ATOM 781 C C . VAL A 1 103 ? 1.09 -9.5 1.665 1 98 103 VAL A C 1
ATOM 783 O O . VAL A 1 103 ? 1.596 -8.562 2.279 1 98 103 VAL A O 1
ATOM 786 N N . ASP A 1 104 ? 0.91 -9.477 0.344 1 98.31 104 ASP A N 1
ATOM 787 C CA . ASP A 1 104 ? 1.332 -8.336 -0.473 1 98.31 104 ASP A CA 1
ATOM 788 C C . ASP A 1 104 ? 0.13 -7.629 -1.089 1 98.31 104 ASP A C 1
ATOM 790 O O . ASP A 1 104 ? -0.773 -8.273 -1.625 1 98.31 104 ASP A O 1
ATOM 794 N N . PHE A 1 105 ? 0.109 -6.34 -0.953 1 98.88 105 PHE A N 1
ATOM 795 C CA . PHE A 1 105 ? -0.781 -5.496 -1.742 1 98.88 105 PHE A CA 1
ATOM 796 C C . PHE A 1 105 ? -0.08 -5 -3.002 1 98.88 105 PHE A C 1
ATOM 798 O O . PHE A 1 105 ? 0.962 -4.348 -2.922 1 98.88 105 PHE A O 1
ATOM 805 N N . GLY A 1 106 ? -0.612 -5.344 -4.176 1 98.88 106 GLY A N 1
ATOM 806 C CA . GLY A 1 106 ? -0.037 -4.922 -5.441 1 98.88 106 GLY A CA 1
ATOM 807 C C . GLY A 1 106 ? -0.997 -4.113 -6.293 1 98.88 106 GLY A C 1
ATOM 808 O O . GLY A 1 106 ? -2.193 -4.41 -6.34 1 98.88 106 GLY A O 1
ATOM 809 N N . MET A 1 107 ? -0.481 -3.123 -6.949 1 98.94 107 MET A N 1
ATOM 810 C CA . MET A 1 107 ? -1.274 -2.365 -7.914 1 98.94 107 MET A CA 1
ATOM 811 C C . MET A 1 107 ? -0.484 -2.117 -9.195 1 98.94 107 MET A C 1
ATOM 813 O O . MET A 1 107 ? 0.694 -1.761 -9.141 1 98.94 107 MET A O 1
ATOM 817 N N . VAL A 1 108 ? -1.16 -2.271 -10.281 1 98.88 108 VAL A N 1
ATOM 818 C CA . VAL A 1 108 ? -0.565 -1.895 -11.562 1 98.88 108 VAL A CA 1
ATOM 819 C C . VAL A 1 108 ? -0.654 -0.381 -11.75 1 98.88 108 VAL A C 1
ATOM 821 O O . VAL A 1 108 ? -1.737 0.199 -11.648 1 98.88 108 VAL A O 1
ATOM 824 N N . LEU A 1 109 ? 0.465 0.258 -12.016 1 98.5 109 LEU A N 1
ATOM 825 C CA . LEU A 1 109 ? 0.464 1.709 -12.164 1 98.5 109 LEU A CA 1
ATOM 826 C C . LEU A 1 109 ? 0.423 2.107 -13.633 1 98.5 109 LEU A C 1
ATOM 828 O O . LEU A 1 109 ? -0.075 3.182 -13.977 1 98.5 109 LEU A O 1
ATOM 832 N N . ASN A 1 110 ? 1.017 1.281 -14.445 1 96.69 110 ASN A N 1
ATOM 833 C CA . ASN A 1 110 ? 0.944 1.464 -15.891 1 96.69 110 ASN A CA 1
ATOM 834 C C . ASN A 1 110 ? 1.001 0.13 -16.625 1 96.69 110 ASN A C 1
ATOM 836 O O . ASN A 1 110 ? 1.616 -0.824 -16.141 1 96.69 110 ASN A O 1
ATOM 840 N N . GLY A 1 111 ? 0.336 0.087 -17.75 1 96.31 111 GLY A N 1
ATOM 841 C CA . GLY A 1 111 ? 0.396 -1.084 -18.609 1 96.31 111 GLY A CA 1
ATOM 842 C C . GLY A 1 111 ? -0.489 -2.221 -18.141 1 96.31 111 GLY A C 1
ATOM 843 O O . GLY A 1 111 ? -1.518 -1.987 -17.5 1 96.31 111 GLY A O 1
ATOM 844 N N . GLU A 1 112 ? -0.146 -3.373 -18.688 1 98 112 GLU A N 1
ATOM 845 C CA . GLU A 1 112 ? -0.849 -4.613 -18.375 1 98 112 GLU A CA 1
ATOM 846 C C . GLU A 1 112 ? 0.133 -5.734 -18.047 1 98 112 GLU A C 1
ATOM 848 O O . GLU A 1 112 ? 1.185 -5.852 -18.672 1 98 112 GLU A O 1
ATOM 853 N N . ILE A 1 113 ? -0.254 -6.539 -17.078 1 98.5 113 ILE A N 1
ATOM 854 C CA . ILE A 1 113 ? 0.633 -7.629 -16.688 1 98.5 113 ILE A CA 1
ATOM 855 C C . ILE A 1 113 ? -0.19 -8.867 -16.344 1 98.5 113 ILE A C 1
ATOM 857 O O . ILE A 1 113 ? -1.329 -8.766 -15.883 1 98.5 113 ILE A O 1
ATOM 861 N N . GLU A 1 114 ? 0.373 -9.984 -16.609 1 98.75 114 GLU A N 1
ATOM 862 C CA . GLU A 1 114 ? -0.275 -11.258 -16.297 1 98.75 114 GLU A CA 1
ATOM 863 C C . GLU A 1 114 ? 0.198 -11.805 -14.953 1 98.75 114 GLU A C 1
ATOM 865 O O . GLU A 1 114 ? 1.401 -11.93 -14.711 1 98.75 114 GLU A O 1
ATOM 870 N N . LEU A 1 115 ? -0.722 -12.055 -14.047 1 98.88 115 LEU A N 1
ATOM 871 C CA . LEU A 1 115 ? -0.473 -12.781 -12.805 1 98.88 115 LEU A CA 1
ATOM 872 C C . LEU A 1 115 ? -0.761 -14.266 -12.984 1 98.88 115 LEU A C 1
ATOM 874 O O . LEU A 1 115 ? -1.88 -14.648 -13.328 1 98.88 115 LEU A O 1
ATOM 878 N N . GLU A 1 116 ? 0.278 -15.008 -12.766 1 98.75 116 GLU A N 1
ATOM 879 C CA . GLU A 1 116 ? 0.159 -16.453 -12.891 1 98.75 116 GLU A CA 1
ATOM 880 C C . GLU A 1 116 ? 0.263 -17.141 -11.531 1 98.75 116 GLU A C 1
ATOM 882 O O . GLU A 1 116 ? 1.14 -16.812 -10.734 1 98.75 116 GLU A O 1
ATOM 887 N N . LEU A 1 117 ? -0.696 -18.047 -11.289 1 98.44 117 LEU A N 1
ATOM 888 C CA . LEU A 1 117 ? -0.671 -18.859 -10.078 1 98.44 117 LEU A CA 1
ATOM 889 C C . LEU A 1 117 ? -0.382 -20.328 -10.406 1 98.44 117 LEU A C 1
ATOM 891 O O . LEU A 1 117 ? 0.201 -20.625 -11.445 1 98.44 117 LEU A O 1
ATOM 895 N N . ASP A 1 118 ? -0.614 -21.172 -9.422 1 95.56 118 ASP A N 1
ATOM 896 C CA . ASP A 1 118 ? -0.442 -22.609 -9.586 1 95.56 118 ASP A CA 1
ATOM 897 C C . ASP A 1 118 ? -1.236 -23.125 -10.781 1 95.56 118 ASP A C 1
ATOM 899 O O . ASP A 1 118 ? -2.283 -22.562 -11.125 1 95.56 118 ASP A O 1
ATOM 903 N N . ASN A 1 119 ? -0.657 -24.141 -11.414 1 95 119 ASN A N 1
ATOM 904 C CA . ASN A 1 119 ? -1.306 -24.891 -12.484 1 95 119 ASN A CA 1
ATOM 905 C C . ASN A 1 119 ? -1.561 -24 -13.703 1 95 119 ASN A C 1
ATOM 907 O O . ASN A 1 119 ? -2.521 -24.219 -14.445 1 95 119 ASN A O 1
ATOM 911 N N . GLY A 1 120 ? -0.91 -22.906 -13.789 1 96.38 120 GLY A N 1
ATOM 912 C CA . GLY A 1 120 ? -0.94 -22.078 -14.992 1 96.38 120 GLY A CA 1
ATOM 913 C C . GLY A 1 120 ? -2.166 -21.188 -15.07 1 96.38 120 GLY A C 1
ATOM 914 O O . GLY A 1 120 ? -2.457 -20.625 -16.125 1 96.38 120 GLY A O 1
ATOM 915 N N . VAL A 1 121 ? -2.951 -21.125 -14.023 1 97.69 121 VAL A N 1
ATOM 916 C CA . VAL A 1 121 ? -4.098 -20.219 -14.062 1 97.69 121 VAL A CA 1
ATOM 917 C C . VAL A 1 121 ? -3.619 -18.766 -14 1 97.69 121 VAL A C 1
ATOM 919 O O . VAL A 1 121 ? -2.713 -18.438 -13.234 1 97.69 121 VAL A O 1
ATOM 922 N N . THR A 1 122 ? -4.188 -17.938 -14.914 1 98.62 122 THR A N 1
ATOM 923 C CA . THR A 1 122 ? -3.689 -16.578 -15.031 1 98.62 122 THR A CA 1
ATOM 924 C C . THR A 1 122 ? -4.844 -15.578 -15.055 1 98.62 122 THR A C 1
ATOM 926 O O . THR A 1 122 ? -5.984 -15.945 -15.352 1 98.62 122 THR A O 1
ATOM 929 N N . LYS A 1 123 ? -4.582 -14.43 -14.672 1 98.81 123 LYS A N 1
ATOM 930 C CA . LYS A 1 123 ? -5.41 -13.25 -14.922 1 98.81 123 LYS A CA 1
ATOM 931 C C . LYS A 1 123 ? -4.559 -12.07 -15.391 1 98.81 123 LYS A C 1
ATOM 933 O O . LYS A 1 123 ? -3.43 -11.891 -14.93 1 98.81 123 LYS A O 1
ATOM 938 N N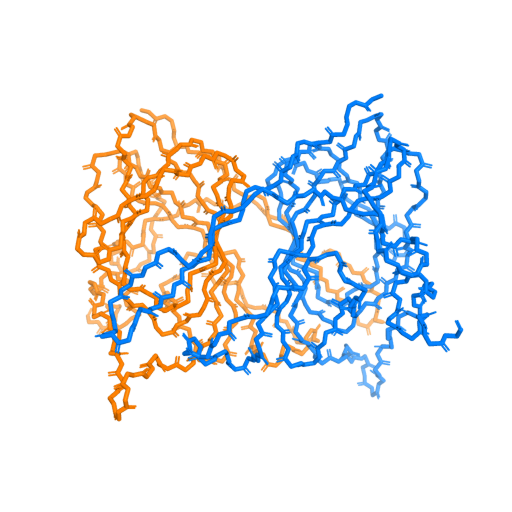 . V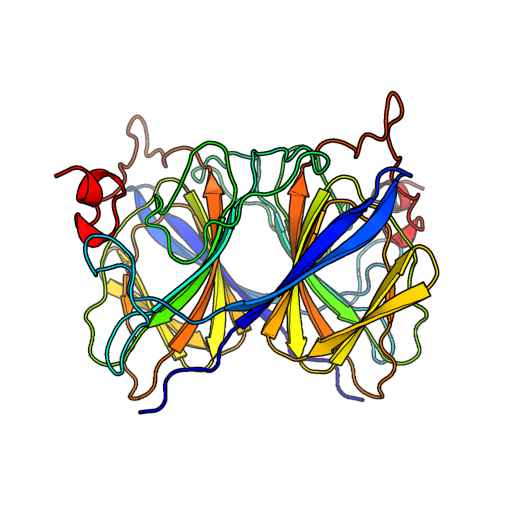AL A 1 124 ? -5.105 -11.305 -16.281 1 98.81 124 VAL A N 1
ATOM 939 C CA . VAL A 1 124 ? -4.449 -10.078 -16.734 1 98.81 124 VAL A CA 1
ATOM 940 C C . VAL A 1 124 ? -4.918 -8.898 -15.891 1 98.81 124 VAL A C 1
ATOM 942 O O . VAL A 1 124 ? -6.117 -8.727 -15.664 1 98.81 124 VAL A O 1
ATOM 945 N N . MET A 1 125 ? -3.984 -8.172 -15.422 1 98.81 125 MET A N 1
ATOM 946 C CA . MET A 1 125 ? -4.254 -6.961 -14.648 1 98.81 125 MET A CA 1
ATOM 947 C C . MET A 1 125 ? -3.869 -5.715 -15.445 1 98.81 125 MET A C 1
ATOM 949 O O . MET A 1 125 ? -2.848 -5.707 -16.141 1 98.81 125 MET A O 1
ATOM 953 N N . LYS A 1 126 ? -4.695 -4.699 -15.32 1 98.44 126 LYS A N 1
ATOM 954 C CA . LYS A 1 126 ? -4.461 -3.43 -15.992 1 98.44 126 LYS A CA 1
ATOM 955 C C . LYS A 1 126 ? -4.27 -2.299 -14.992 1 98.44 126 LYS A C 1
ATOM 957 O O . LYS A 1 126 ? -4.375 -2.51 -13.781 1 98.44 126 LYS A O 1
ATOM 962 N N . GLN A 1 127 ? -4 -1.129 -15.586 1 98.06 127 GLN A N 1
ATOM 963 C CA . GLN A 1 127 ? -3.699 0.023 -14.742 1 98.06 127 GLN A CA 1
ATOM 964 C C . GLN A 1 127 ? -4.75 0.195 -13.648 1 98.06 127 GLN A C 1
ATOM 966 O O . GLN A 1 127 ? -5.949 0.212 -13.938 1 98.06 127 GLN A O 1
ATOM 971 N N . HIS A 1 128 ? -4.328 0.232 -12.383 1 98.56 128 HIS A N 1
ATOM 972 C CA . HIS A 1 128 ? -5.039 0.519 -11.141 1 98.56 128 HIS A CA 1
ATOM 973 C C . HIS A 1 128 ? -5.844 -0.689 -10.68 1 98.56 128 HIS A C 1
ATOM 975 O O . HIS A 1 128 ? -6.594 -0.602 -9.703 1 98.56 128 HIS A O 1
ATOM 981 N N . ASP A 1 129 ? -5.68 -1.894 -11.406 1 98.88 129 ASP A N 1
ATOM 982 C CA . ASP A 1 129 ? -6.117 -3.131 -10.766 1 98.88 129 ASP A CA 1
ATOM 983 C C . ASP A 1 129 ? -5.273 -3.438 -9.531 1 98.88 129 ASP A C 1
ATOM 985 O O . ASP A 1 129 ? -4.07 -3.172 -9.508 1 98.88 129 ASP A O 1
ATOM 989 N N . ILE A 1 130 ? -5.93 -4.004 -8.484 1 98.94 130 ILE A N 1
ATOM 990 C CA . ILE A 1 130 ? -5.27 -4.328 -7.223 1 98.94 130 ILE A CA 1
ATOM 991 C C . ILE A 1 130 ? -5.32 -5.836 -6.988 1 98.94 130 ILE A C 1
ATOM 993 O O . ILE A 1 130 ? -6.336 -6.477 -7.266 1 98.94 130 ILE A O 1
ATOM 997 N N . VAL A 1 131 ? -4.266 -6.371 -6.5 1 98.94 131 VAL A N 1
ATOM 998 C CA . VAL A 1 131 ? -4.254 -7.758 -6.055 1 98.94 131 VAL A CA 1
ATOM 999 C C . VAL A 1 131 ? -3.824 -7.832 -4.59 1 98.94 131 VAL A C 1
ATOM 1001 O O . VAL A 1 131 ? -2.91 -7.117 -4.172 1 98.94 131 VAL A O 1
ATOM 1004 N N . VAL A 1 132 ? -4.52 -8.523 -3.781 1 98.88 132 VAL A N 1
ATOM 1005 C CA . VAL A 1 132 ? -4.09 -8.984 -2.467 1 98.88 132 VAL A CA 1
ATOM 1006 C C . VAL A 1 132 ? -3.52 -10.398 -2.578 1 98.88 132 VAL A C 1
ATOM 1008 O O . VAL A 1 132 ? -4.27 -11.359 -2.73 1 98.88 132 VAL A O 1
ATOM 1011 N N . GLN A 1 133 ? -2.23 -10.453 -2.557 1 98.56 133 GLN A N 1
ATOM 1012 C CA . GLN A 1 133 ? -1.507 -11.711 -2.689 1 98.56 133 GLN A CA 1
ATOM 1013 C C . GLN A 1 133 ? -1.289 -12.367 -1.33 1 98.56 133 GLN A C 1
ATOM 1015 O O . GLN A 1 133 ? -0.441 -11.93 -0.551 1 98.56 133 GLN A O 1
ATOM 1020 N N . ARG A 1 134 ? -1.999 -13.5 -1.004 1 98.38 134 ARG A N 1
ATOM 1021 C CA . ARG A 1 134 ? -2.008 -14.094 0.326 1 98.38 134 ARG A CA 1
ATOM 1022 C C . ARG A 1 134 ? -1.095 -15.32 0.382 1 98.38 134 ARG A C 1
ATOM 1024 O O . ARG A 1 134 ? -1.558 -16.438 0.607 1 98.38 134 ARG A O 1
ATOM 1031 N N . GLY A 1 135 ? 0.178 -15.039 0.177 1 97.75 135 GLY A N 1
ATOM 1032 C CA . GLY A 1 135 ? 1.185 -16.078 0.304 1 97.75 135 GLY A CA 1
ATOM 1033 C C . GLY A 1 135 ? 1.119 -17.109 -0.806 1 97.75 135 GLY A C 1
ATOM 1034 O O . GLY A 1 135 ? 1.655 -18.219 -0.669 1 97.75 135 GLY A O 1
ATOM 1035 N N . THR A 1 136 ? 0.495 -16.797 -1.883 1 98.38 136 THR A N 1
ATOM 1036 C CA . THR A 1 136 ? 0.351 -17.734 -2.99 1 98.38 136 THR A CA 1
ATOM 1037 C C . THR A 1 136 ? 1.617 -17.766 -3.84 1 98.38 136 THR A C 1
ATOM 1039 O O . THR A 1 136 ? 2.289 -16.75 -4.004 1 98.38 136 THR A O 1
ATOM 1042 N N . ILE A 1 137 ? 1.895 -18.984 -4.363 1 97.81 137 ILE A N 1
ATOM 1043 C CA . ILE A 1 137 ? 2.92 -19.062 -5.398 1 97.81 137 ILE A CA 1
ATOM 1044 C C . ILE A 1 137 ? 2.451 -18.297 -6.641 1 97.81 137 ILE A C 1
ATOM 1046 O O . ILE A 1 137 ? 1.286 -18.391 -7.031 1 97.81 137 ILE A O 1
ATOM 1050 N N . HIS A 1 138 ? 3.326 -17.5 -7.223 1 98.31 138 HIS A N 1
ATOM 1051 C CA . HIS A 1 138 ? 2.881 -16.641 -8.312 1 98.31 138 HIS A CA 1
ATOM 1052 C C . HIS A 1 138 ? 4.051 -16.188 -9.18 1 98.31 138 HIS A C 1
ATOM 1054 O O . HIS A 1 138 ? 5.211 -16.328 -8.781 1 98.31 138 HIS A O 1
ATOM 1060 N N . SER A 1 139 ? 3.711 -15.766 -10.344 1 97.75 139 SER A N 1
ATOM 1061 C CA . SER A 1 139 ? 4.629 -15.141 -11.289 1 97.75 139 SER A CA 1
ATOM 1062 C C . SER A 1 139 ? 3.98 -13.938 -11.977 1 97.75 139 SER A C 1
ATOM 1064 O O . SER A 1 139 ? 2.793 -13.977 -12.312 1 97.75 139 SER A O 1
ATOM 1066 N N . TRP A 1 140 ? 4.781 -12.945 -12.156 1 98.25 140 TRP A N 1
ATOM 1067 C CA . TRP A 1 140 ? 4.391 -11.781 -12.945 1 98.25 140 TRP A CA 1
ATOM 1068 C C . TRP A 1 140 ? 5 -11.852 -14.344 1 98.25 140 TRP A C 1
ATOM 1070 O O . TRP A 1 140 ? 6.223 -11.891 -14.492 1 98.25 140 TRP A O 1
ATOM 1080 N N . ASN A 1 141 ? 4.164 -11.836 -15.305 1 98.12 141 ASN A N 1
ATOM 1081 C CA . ASN A 1 141 ? 4.609 -11.992 -16.688 1 98.12 141 ASN A CA 1
ATOM 1082 C C . ASN A 1 141 ? 4.234 -10.789 -17.547 1 98.12 141 ASN A C 1
ATOM 1084 O O . ASN A 1 141 ? 3.057 -10.555 -17.812 1 98.12 141 ASN A O 1
ATOM 1088 N N . ASN A 1 142 ? 5.203 -10 -17.953 1 97.75 142 ASN A N 1
ATOM 1089 C CA . ASN A 1 142 ? 4.988 -8.93 -18.922 1 97.75 142 ASN A CA 1
ATOM 1090 C C . ASN A 1 142 ? 5.027 -9.453 -20.359 1 97.75 142 ASN A C 1
ATOM 1092 O O . ASN A 1 142 ? 6.105 -9.656 -20.922 1 97.75 142 ASN A O 1
ATOM 1096 N N . LYS A 1 143 ? 3.895 -9.57 -20.922 1 96.56 143 LYS A N 1
ATOM 1097 C CA . LYS A 1 143 ? 3.777 -10.133 -22.266 1 96.56 143 LYS A CA 1
ATOM 1098 C C . LYS A 1 143 ? 3.711 -9.023 -23.312 1 96.56 143 LYS A C 1
ATOM 1100 O O . LYS A 1 143 ? 3.523 -9.297 -24.5 1 96.56 143 LYS A O 1
ATOM 1105 N N . GLY A 1 144 ? 3.783 -7.805 -22.844 1 95.56 144 GLY A N 1
ATOM 1106 C CA . GLY A 1 144 ? 3.725 -6.668 -23.734 1 95.56 144 GLY A CA 1
ATOM 1107 C C . GLY A 1 144 ? 5.086 -6.234 -24.25 1 95.56 144 GLY A C 1
ATOM 1108 O O . GLY A 1 144 ? 6.043 -7.012 -24.203 1 95.56 144 GLY A O 1
ATOM 1109 N N . THR A 1 145 ? 5.105 -5.027 -24.812 1 94.5 145 THR A N 1
ATOM 1110 C CA . THR A 1 145 ? 6.328 -4.523 -25.422 1 94.5 145 THR A CA 1
ATOM 1111 C C . THR A 1 145 ? 6.902 -3.363 -24.625 1 94.5 145 THR A C 1
ATOM 1113 O O . THR A 1 145 ? 8.008 -2.898 -24.891 1 94.5 145 THR A O 1
ATOM 1116 N N . GLU A 1 146 ? 6.113 -2.904 -23.641 1 95.31 146 GLU A N 1
ATOM 1117 C CA . GLU A 1 146 ? 6.562 -1.787 -22.812 1 95.31 146 GLU A CA 1
ATOM 1118 C C . GLU A 1 146 ? 6.77 -2.219 -21.359 1 95.31 146 GLU A C 1
ATOM 1120 O O . GLU A 1 146 ? 6.191 -3.211 -20.922 1 95.31 146 GLU A O 1
ATOM 1125 N N . THR A 1 147 ? 7.543 -1.472 -20.609 1 96.88 147 THR A N 1
ATOM 1126 C CA . THR A 1 147 ? 7.742 -1.732 -19.188 1 96.88 147 THR A CA 1
ATOM 1127 C C . THR A 1 147 ? 6.441 -1.523 -18.422 1 96.88 147 THR A C 1
ATOM 1129 O O . THR A 1 147 ? 5.715 -0.559 -18.672 1 96.88 147 THR A O 1
ATOM 1132 N N . VAL A 1 148 ? 6.141 -2.484 -17.578 1 97.5 148 VAL A N 1
ATOM 1133 C CA . VAL A 1 148 ? 5.004 -2.367 -16.672 1 97.5 148 VAL A CA 1
ATOM 1134 C C . VAL A 1 148 ? 5.496 -2.02 -15.266 1 97.5 148 VAL A C 1
ATOM 1136 O O . VAL A 1 148 ? 6.441 -2.631 -14.766 1 97.5 148 VAL A O 1
ATOM 1139 N N . ARG A 1 149 ? 4.898 -1.011 -14.664 1 98.38 149 ARG A N 1
ATOM 1140 C CA . ARG A 1 149 ? 5.262 -0.603 -13.305 1 98.38 149 ARG A CA 1
ATOM 1141 C C . ARG A 1 149 ? 4.172 -0.987 -12.312 1 98.38 149 ARG A C 1
ATOM 1143 O O . ARG A 1 149 ? 2.988 -0.751 -12.555 1 98.38 149 ARG A O 1
ATOM 1150 N N . MET A 1 150 ? 4.633 -1.598 -11.211 1 98.75 150 MET A N 1
ATOM 1151 C CA . MET A 1 150 ? 3.697 -1.952 -10.148 1 98.75 150 MET A CA 1
ATOM 1152 C C . MET A 1 150 ? 4.164 -1.397 -8.805 1 98.75 150 MET A C 1
ATOM 1154 O O . MET A 1 150 ? 5.367 -1.265 -8.57 1 98.75 150 MET A O 1
ATOM 1158 N N . LEU A 1 151 ? 3.227 -1.045 -7.961 1 98.88 151 LEU A N 1
ATOM 1159 C CA . LEU A 1 151 ? 3.439 -0.782 -6.543 1 98.88 151 LEU A CA 1
ATOM 1160 C C . LEU A 1 151 ? 3.176 -2.033 -5.715 1 98.88 151 LEU A C 1
ATOM 1162 O O . LEU A 1 151 ? 2.201 -2.748 -5.953 1 98.88 151 LEU A O 1
ATOM 1166 N N . PHE A 1 152 ? 4.051 -2.303 -4.754 1 98.62 152 PHE A N 1
ATOM 1167 C CA . PHE A 1 152 ? 3.834 -3.387 -3.803 1 98.62 152 PHE A CA 1
ATOM 1168 C C . PHE A 1 152 ? 4.02 -2.896 -2.371 1 98.62 152 PHE A C 1
ATOM 1170 O O . PHE A 1 152 ? 4.934 -2.119 -2.088 1 98.62 152 PHE A O 1
ATOM 1177 N N . VAL A 1 153 ? 3.176 -3.299 -1.503 1 98.62 153 VAL A N 1
ATOM 1178 C CA . VAL A 1 153 ? 3.41 -3.26 -0.063 1 98.62 153 VAL A CA 1
ATOM 1179 C C . VAL A 1 153 ? 3.52 -4.68 0.482 1 98.62 153 VAL A C 1
ATOM 1181 O O . VAL A 1 153 ? 2.568 -5.461 0.396 1 98.62 153 VAL A O 1
ATOM 1184 N N . LEU A 1 154 ? 4.66 -5.008 0.989 1 97.81 154 LEU A N 1
ATOM 1185 C CA . LEU A 1 154 ? 4.914 -6.336 1.542 1 97.81 154 LEU A CA 1
ATOM 118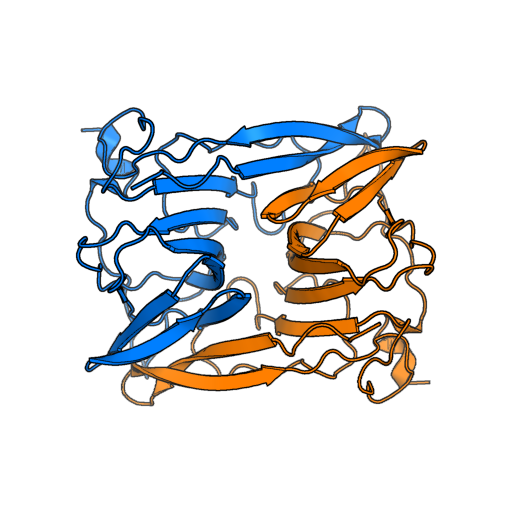6 C C . LEU A 1 154 ? 4.793 -6.324 3.062 1 97.81 154 LEU A C 1
ATOM 1188 O O . LEU A 1 154 ? 5.48 -5.551 3.736 1 97.81 154 LEU A O 1
ATOM 1192 N N . LEU A 1 155 ? 3.922 -7.145 3.592 1 97.31 155 LEU A N 1
ATOM 1193 C CA . LEU A 1 155 ? 3.668 -7.25 5.023 1 97.31 155 LEU A CA 1
ATOM 1194 C C . LEU A 1 155 ? 4.012 -8.648 5.535 1 97.31 155 LEU A C 1
ATOM 1196 O O . LEU A 1 155 ? 3.818 -9.633 4.824 1 97.31 155 LEU A O 1
ATOM 1200 N N . PRO A 1 156 ? 4.473 -8.672 6.754 1 95.5 156 PRO A N 1
ATOM 1201 C CA . PRO A 1 156 ? 4.73 -10 7.316 1 95.5 156 PRO A CA 1
ATOM 1202 C C . PRO A 1 156 ? 3.467 -10.852 7.418 1 95.5 156 PRO A C 1
ATOM 1204 O O . PRO A 1 156 ? 2.375 -10.32 7.637 1 95.5 156 PRO A O 1
ATOM 1207 N N . ALA A 1 157 ? 3.656 -12.117 7.293 1 96.94 157 ALA A N 1
ATOM 1208 C CA . ALA A 1 157 ? 2.582 -13.094 7.434 1 96.94 157 ALA A CA 1
ATOM 1209 C C . ALA A 1 157 ? 3.111 -14.414 7.984 1 96.94 157 ALA A C 1
ATOM 1211 O O . ALA A 1 157 ? 4.324 -14.633 8.023 1 96.94 157 ALA A O 1
ATOM 1212 N N . ASP A 1 158 ? 2.229 -15.203 8.508 1 96.56 158 ASP A N 1
ATOM 1213 C CA . ASP A 1 158 ? 2.576 -16.594 8.805 1 96.56 158 ASP A CA 1
ATOM 1214 C C . ASP A 1 158 ? 2.539 -17.453 7.551 1 96.56 158 ASP A C 1
ATOM 1216 O O . ASP A 1 158 ? 1.815 -17.141 6.602 1 96.56 158 ASP A O 1
ATOM 1220 N N . PRO A 1 159 ? 3.334 -18.516 7.539 1 96.94 159 PRO A N 1
ATOM 1221 C CA . PRO A 1 159 ? 3.221 -19.438 6.395 1 96.94 159 PRO A CA 1
ATOM 1222 C C . PRO A 1 159 ? 1.812 -20 6.227 1 96.94 159 PRO A C 1
ATOM 1224 O O . PRO A 1 159 ? 1.114 -20.234 7.215 1 96.94 159 PRO A O 1
ATOM 1227 N N . VAL A 1 160 ? 1.437 -20.234 5.027 1 97.88 160 VAL A N 1
ATOM 1228 C CA . VAL A 1 160 ? 0.165 -20.891 4.738 1 97.88 160 VAL A CA 1
ATOM 1229 C C . VAL A 1 160 ? 0.186 -22.328 5.277 1 97.88 160 VAL A C 1
ATOM 1231 O O . VAL A 1 160 ? 1.171 -23.047 5.102 1 97.88 160 VAL A O 1
ATOM 1234 N N . LYS A 1 161 ? -0.916 -22.656 5.875 1 97.69 161 LYS A N 1
ATOM 1235 C CA . LYS A 1 161 ? -1.041 -24.016 6.387 1 97.69 161 LYS A CA 1
ATOM 1236 C C . LYS A 1 161 ? -2.039 -24.828 5.566 1 97.69 161 LYS A C 1
ATOM 1238 O O . LYS A 1 161 ? -3.125 -24.344 5.246 1 97.69 161 LYS A O 1
ATOM 1243 N N . VAL A 1 162 ? -1.709 -26 5.211 1 96.25 162 VAL A N 1
ATOM 1244 C CA . VAL A 1 162 ? -2.551 -27 4.574 1 96.25 162 VAL A CA 1
ATOM 1245 C C . VAL A 1 162 ? -2.562 -28.281 5.414 1 96.25 162 VAL A C 1
ATOM 1247 O O . VAL A 1 162 ? -1.604 -29.062 5.387 1 96.25 162 VAL A O 1
ATOM 1250 N N . GLY A 1 163 ? -3.693 -28.422 6.141 1 93.56 163 GLY A N 1
ATOM 1251 C CA . GLY A 1 163 ? -3.631 -29.438 7.176 1 93.56 163 GLY A CA 1
ATOM 1252 C C . GLY A 1 163 ? -2.543 -29.172 8.203 1 93.56 163 GLY A C 1
ATOM 1253 O O . GLY A 1 163 ? -2.486 -28.094 8.789 1 93.56 163 GLY A O 1
ATOM 1254 N N . ASP A 1 164 ? -1.619 -30.062 8.367 1 93.38 164 ASP A N 1
ATOM 1255 C CA . ASP A 1 164 ? -0.556 -29.922 9.359 1 93.38 164 ASP A CA 1
ATOM 1256 C C . ASP A 1 164 ? 0.733 -29.422 8.711 1 93.38 164 ASP A C 1
ATOM 1258 O O . ASP A 1 164 ? 1.766 -29.312 9.375 1 93.38 164 ASP A O 1
ATOM 1262 N N . LYS A 1 165 ? 0.618 -29.125 7.508 1 95.75 165 LYS A N 1
ATOM 1263 C CA . LYS A 1 165 ? 1.826 -28.703 6.797 1 95.75 165 LYS A CA 1
ATOM 1264 C C . LYS A 1 165 ? 1.818 -27.203 6.527 1 95.75 165 LYS A C 1
ATOM 1266 O O . LYS A 1 165 ? 0.757 -26.609 6.328 1 95.75 165 LYS A O 1
ATOM 1271 N N . GLU A 1 166 ? 3.018 -26.641 6.504 1 97.31 166 GLU A N 1
ATOM 1272 C CA . GLU A 1 166 ? 3.223 -25.25 6.102 1 97.31 166 GLU A CA 1
ATOM 1273 C C . GLU A 1 166 ? 3.854 -25.172 4.715 1 97.31 166 GLU A C 1
ATOM 1275 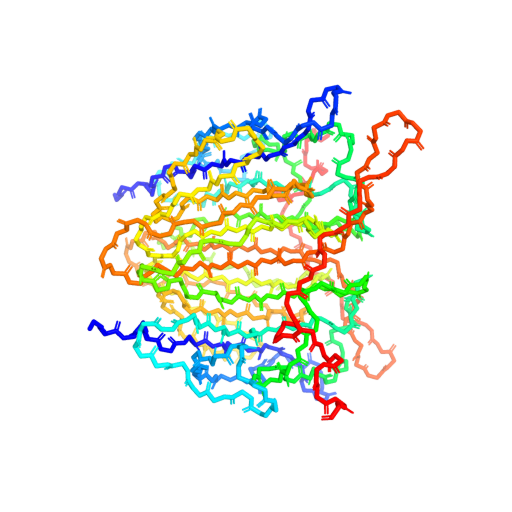O O . GLU A 1 166 ? 4.738 -25.953 4.383 1 97.31 166 GLU A O 1
ATOM 1280 N N . LEU A 1 167 ? 3.377 -24.25 3.92 1 96.81 167 LEU A N 1
ATOM 1281 C CA . LEU A 1 167 ? 3.988 -24.031 2.613 1 96.81 167 LEU A CA 1
ATOM 1282 C C . LEU A 1 167 ? 5.211 -23.125 2.729 1 96.81 167 LEU A C 1
ATOM 1284 O O . LEU A 1 167 ? 5.113 -22 3.227 1 96.81 167 LEU A O 1
ATOM 1288 N N . PRO A 1 168 ? 6.32 -23.609 2.273 1 94.88 168 PRO A N 1
ATOM 1289 C CA . PRO A 1 168 ? 7.547 -22.812 2.43 1 94.88 168 PRO A CA 1
ATOM 1290 C C . PRO A 1 168 ? 7.688 -21.719 1.376 1 94.88 168 PRO A C 1
ATOM 1292 O O . PRO A 1 168 ? 7.035 -21.781 0.33 1 94.88 168 PRO A O 1
ATOM 1295 N N . ASP A 1 169 ? 8.531 -20.719 1.694 1 94.25 169 ASP A N 1
ATOM 1296 C CA . ASP A 1 169 ? 8.898 -19.734 0.671 1 94.25 169 ASP A CA 1
ATOM 1297 C C . ASP A 1 169 ? 9.812 -20.359 -0.379 1 94.25 169 ASP A C 1
ATOM 1299 O O . ASP A 1 169 ? 10.414 -21.406 -0.142 1 94.25 169 ASP A O 1
ATOM 1303 N N . THR A 1 170 ? 9.812 -19.766 -1.574 1 91.94 170 THR A N 1
ATOM 1304 C CA . THR A 1 170 ? 10.727 -20.172 -2.637 1 91.94 170 THR A CA 1
ATOM 1305 C C . THR A 1 170 ? 12.055 -19.438 -2.52 1 91.94 170 THR A C 1
ATOM 1307 O O . THR A 1 170 ? 12.094 -18.219 -2.414 1 91.94 170 THR A O 1
ATOM 1310 N N . PRO A 1 171 ? 13.117 -20.188 -2.484 1 81.75 171 PRO A N 1
ATOM 1311 C CA . PRO A 1 171 ? 14.414 -19.516 -2.486 1 81.75 171 PRO A CA 1
ATOM 1312 C C . PRO A 1 171 ? 14.602 -18.594 -3.695 1 81.75 171 PRO A C 1
ATOM 1314 O O . PRO A 1 171 ? 14.32 -19 -4.828 1 81.75 171 PRO A O 1
ATOM 1317 N N . LEU A 1 172 ? 14.898 -17.312 -3.402 1 75.75 172 LEU A N 1
ATOM 1318 C CA . LEU A 1 172 ? 15.102 -16.344 -4.477 1 75.75 172 LEU A CA 1
ATOM 1319 C C . LEU A 1 172 ? 16.547 -16.359 -4.953 1 75.75 172 LEU A C 1
ATOM 1321 O O . LEU A 1 172 ? 17.453 -16.734 -4.203 1 75.75 172 LEU A O 1
ATOM 1325 N N . PRO A 1 173 ? 16.688 -16.062 -6.254 1 67.62 173 PRO A N 1
ATOM 1326 C CA . PRO A 1 173 ? 18.078 -15.93 -6.719 1 67.62 173 PRO A CA 1
ATOM 1327 C C . PRO A 1 173 ? 18.922 -15.016 -5.828 1 67.62 173 PRO A C 1
ATOM 1329 O O . PRO A 1 173 ? 18.391 -14.078 -5.23 1 67.62 173 PRO A O 1
ATOM 1332 N N . VAL A 1 174 ? 20.094 -15.359 -5.648 1 57.97 174 VAL A N 1
ATOM 1333 C CA . VAL A 1 174 ? 21.047 -14.703 -4.758 1 57.97 174 VAL A CA 1
ATOM 1334 C C . VAL A 1 174 ? 20.984 -13.188 -4.961 1 57.97 174 VAL A C 1
ATOM 1336 O O . VAL A 1 174 ? 21.203 -12.422 -4.023 1 57.97 174 VAL A O 1
ATOM 1339 N N . SER A 1 175 ? 20.719 -12.75 -6.191 1 55.78 175 SER A N 1
ATOM 1340 C CA . SER A 1 175 ? 20.719 -11.32 -6.504 1 55.78 175 SER A CA 1
ATOM 1341 C C . SER A 1 175 ? 19.609 -10.586 -5.758 1 55.78 175 SER A C 1
ATOM 1343 O O . SER A 1 175 ? 19.672 -9.367 -5.602 1 55.78 175 SER A O 1
ATOM 1345 N N . PHE A 1 176 ? 18.719 -11.32 -5.141 1 57.12 176 PHE A N 1
ATOM 1346 C CA . PHE A 1 176 ? 17.594 -10.703 -4.434 1 57.12 176 PHE A CA 1
ATOM 1347 C C . PHE A 1 176 ? 17.781 -10.836 -2.924 1 57.12 176 PHE A C 1
ATOM 1349 O O . PHE A 1 176 ? 16.891 -10.445 -2.154 1 57.12 176 PHE A O 1
ATOM 1356 N N . SER A 1 177 ? 18.922 -11.5 -2.566 1 54.62 177 SER A N 1
ATOM 1357 C CA . SER A 1 177 ? 19.156 -11.727 -1.145 1 54.62 177 SER A CA 1
ATOM 1358 C C . SER A 1 177 ? 20.312 -10.875 -0.626 1 54.62 177 SER A C 1
ATOM 1360 O O . SER A 1 177 ? 21.281 -10.656 -1.339 1 54.62 177 SER A O 1
ATOM 1362 N N . LYS A 1 178 ? 20.156 -10.297 0.572 1 57 178 LYS A N 1
ATOM 1363 C CA . LYS A 1 178 ? 21.234 -9.547 1.209 1 57 178 LYS A CA 1
ATOM 1364 C C . LYS A 1 178 ? 22.516 -10.383 1.294 1 57 178 LYS A C 1
ATOM 1366 O O . LYS A 1 178 ? 23.625 -9.844 1.335 1 57 178 LYS A O 1
ATOM 1371 N N . ASP A 1 179 ? 22.312 -11.609 1.537 1 49.19 179 ASP A N 1
ATOM 1372 C CA . ASP A 1 179 ? 23.484 -12.461 1.719 1 49.19 179 ASP A CA 1
ATOM 1373 C C . ASP A 1 179 ? 24.375 -12.453 0.476 1 49.19 179 ASP A C 1
ATOM 1375 O O . ASP A 1 179 ? 25.484 -12.961 0.502 1 49.19 179 ASP A O 1
ATOM 1379 N N . ALA A 1 180 ? 23.938 -12.008 -0.621 1 42.69 180 ALA A N 1
ATOM 1380 C CA . ALA A 1 180 ? 24.781 -11.945 -1.816 1 42.69 180 ALA A CA 1
ATOM 1381 C C . ALA A 1 180 ? 25.969 -11.008 -1.614 1 42.69 180 ALA A C 1
ATOM 1383 O O . ALA A 1 180 ? 27 -11.141 -2.277 1 42.69 180 ALA A O 1
ATOM 1384 N N . GLY A 1 181 ? 25.922 -9.961 -0.92 1 38.41 181 GLY A N 1
ATOM 1385 C CA . GLY A 1 181 ? 27.031 -9.031 -0.742 1 38.41 181 GLY A CA 1
ATOM 1386 C C . GLY A 1 181 ? 28.156 -9.609 0.076 1 38.41 181 GLY A C 1
ATOM 1387 O O . GLY A 1 181 ? 29.219 -8.984 0.217 1 38.41 181 GLY A O 1
ATOM 1388 N N . GLU A 1 182 ? 27.891 -10.438 0.981 1 36.03 182 GLU A N 1
ATOM 1389 C CA . GLU A 1 182 ? 29.016 -10.898 1.802 1 36.03 182 GLU A CA 1
ATOM 1390 C C . GLU A 1 182 ? 29.844 -11.953 1.073 1 36.03 182 GLU A C 1
ATOM 1392 O O . GLU A 1 182 ? 30.797 -12.5 1.634 1 36.03 182 GLU A O 1
ATOM 1397 N N . GLN A 1 183 ? 29.438 -12.273 -0.047 1 28.17 183 GLN A N 1
ATOM 1398 C CA . GLN A 1 183 ? 30.469 -13.164 -0.582 1 28.17 183 GLN A CA 1
ATOM 1399 C C . GLN A 1 183 ? 31.5 -12.383 -1.39 1 28.17 183 GLN A C 1
ATOM 1401 O O . GLN A 1 183 ? 31.156 -11.461 -2.129 1 28.17 183 GLN A O 1
ATOM 1406 N N . MET B 1 1 ? -19.531 16.125 -12.875 1 59.62 1 MET B N 1
ATOM 1407 C CA . MET B 1 1 ? -18.172 15.594 -12.961 1 59.62 1 MET B CA 1
ATOM 1408 C C . MET B 1 1 ? -18.156 14.102 -12.641 1 59.62 1 MET B C 1
ATOM 1410 O O . MET B 1 1 ? -18.953 13.633 -11.836 1 59.62 1 MET B O 1
ATOM 1414 N N . SER B 1 2 ? -17.609 13.289 -13.562 1 71.06 2 SER B N 1
ATOM 1415 C CA . SER B 1 2 ? -17.844 11.852 -13.523 1 71.06 2 SER B CA 1
ATOM 1416 C C . SER B 1 2 ? -17.078 11.195 -12.375 1 71.06 2 SER B C 1
ATOM 1418 O O . SER B 1 2 ? -16.031 11.672 -11.969 1 71.06 2 SER B O 1
ATOM 1420 N N . LEU B 1 3 ? -17.766 10.375 -11.539 1 83.31 3 LEU B N 1
ATOM 1421 C CA . LEU B 1 3 ? -17.141 9.523 -10.523 1 83.31 3 LEU B CA 1
ATOM 1422 C C . LEU B 1 3 ? -16.047 8.664 -11.133 1 83.31 3 LEU B C 1
ATOM 1424 O O . LEU B 1 3 ? -16.172 8.219 -12.273 1 83.31 3 LEU B O 1
ATOM 1428 N N . PRO B 1 4 ? -14.93 8.648 -10.406 1 89.06 4 PRO B N 1
ATOM 1429 C CA . PRO B 1 4 ? -13.93 7.707 -10.906 1 89.06 4 PRO B CA 1
ATOM 1430 C C . PRO B 1 4 ? -14.477 6.293 -11.078 1 89.06 4 PRO B C 1
ATOM 1432 O O . PRO B 1 4 ? -15.516 5.957 -10.492 1 89.06 4 PRO B O 1
ATOM 1435 N N . PRO B 1 5 ? -13.891 5.582 -11.953 1 92.12 5 PRO B N 1
ATOM 1436 C CA . PRO B 1 5 ? -14.352 4.207 -12.172 1 92.12 5 PRO B CA 1
ATOM 1437 C C . PRO B 1 5 ? -14.203 3.336 -10.922 1 92.12 5 PRO B C 1
ATOM 1439 O O . PRO B 1 5 ? -13.523 3.725 -9.969 1 92.12 5 PRO B O 1
ATOM 1442 N N . THR B 1 6 ? -14.914 2.191 -10.922 1 97.25 6 THR B N 1
ATOM 1443 C CA . THR B 1 6 ? -14.742 1.189 -9.883 1 97.25 6 THR B CA 1
ATOM 1444 C C . THR B 1 6 ? -13.289 0.73 -9.805 1 97.25 6 THR B C 1
ATOM 1446 O O . THR B 1 6 ? -12.5 1 -10.711 1 97.25 6 THR B O 1
ATOM 1449 N N . ILE B 1 7 ? -12.961 0.129 -8.727 1 97.81 7 ILE B N 1
ATOM 1450 C CA . ILE B 1 7 ? -11.648 -0.472 -8.531 1 97.81 7 ILE B CA 1
ATOM 1451 C C . ILE B 1 7 ? -11.758 -1.993 -8.609 1 97.81 7 ILE B C 1
ATOM 1453 O O . ILE B 1 7 ? -12.586 -2.598 -7.926 1 97.81 7 ILE B O 1
ATOM 1457 N N . ARG B 1 8 ? -10.969 -2.568 -9.461 1 98.81 8 ARG B N 1
ATOM 1458 C CA . ARG B 1 8 ? -10.922 -4.027 -9.5 1 98.81 8 ARG B CA 1
ATOM 1459 C C . ARG B 1 8 ? -9.992 -4.574 -8.422 1 98.81 8 ARG B C 1
ATOM 1461 O O . ARG B 1 8 ? -8.836 -4.156 -8.32 1 98.81 8 ARG B O 1
ATOM 1468 N N . ARG B 1 9 ? -10.477 -5.508 -7.594 1 98.94 9 ARG B N 1
ATOM 1469 C CA . ARG B 1 9 ? -9.711 -6.207 -6.566 1 98.94 9 ARG B CA 1
ATOM 1470 C C . ARG B 1 9 ? -9.656 -7.703 -6.852 1 98.94 9 ARG B C 1
ATOM 1472 O O . ARG B 1 9 ? -10.695 -8.352 -6.992 1 98.94 9 ARG B O 1
ATOM 1479 N N . ILE B 1 10 ? -8.477 -8.18 -6.934 1 98.94 10 ILE B N 1
ATOM 1480 C CA . ILE B 1 10 ? -8.234 -9.617 -6.98 1 98.94 10 ILE B CA 1
ATOM 1481 C C . ILE B 1 10 ? -7.656 -10.086 -5.648 1 98.94 10 ILE B C 1
ATOM 1483 O O . ILE B 1 10 ? -6.738 -9.461 -5.109 1 98.94 10 ILE B O 1
ATOM 1487 N N . VAL B 1 11 ? -8.227 -11.125 -5.059 1 98.88 11 VAL B N 1
ATOM 1488 C CA . VAL B 1 11 ? -7.68 -11.75 -3.857 1 98.88 11 VAL B CA 1
ATOM 1489 C C . VAL B 1 11 ? -7.27 -13.188 -4.164 1 98.88 11 VAL B C 1
ATOM 1491 O O . VAL B 1 11 ? -8.055 -13.961 -4.715 1 98.88 11 VAL B O 1
ATOM 1494 N N . THR B 1 12 ? -6.039 -13.508 -3.854 1 98.81 12 THR B N 1
ATOM 1495 C CA . THR B 1 12 ? -5.586 -14.875 -4.043 1 98.81 12 THR B CA 1
ATOM 1496 C C . THR B 1 12 ? -5.703 -15.672 -2.74 1 98.81 12 THR B C 1
ATOM 1498 O O . THR B 1 12 ? -5.852 -15.086 -1.665 1 98.81 12 THR B O 1
ATOM 1501 N N . GLY B 1 13 ? -5.695 -16.906 -2.83 1 98.38 13 GLY B N 1
ATOM 1502 C CA . GLY B 1 13 ? -5.746 -17.844 -1.72 1 98.38 13 GLY B CA 1
ATOM 1503 C C . GLY B 1 13 ? -5.359 -19.266 -2.113 1 98.38 13 GLY B C 1
ATOM 1504 O O . GLY B 1 13 ? -4.594 -19.469 -3.061 1 98.38 13 GLY B O 1
ATOM 1505 N N . HIS B 1 14 ? -5.797 -20.156 -1.315 1 98.19 14 HIS B N 1
ATOM 1506 C CA . HIS B 1 14 ? -5.473 -21.562 -1.563 1 98.19 14 HIS B CA 1
ATOM 1507 C C . HIS B 1 14 ? -6.711 -22.438 -1.449 1 98.19 14 HIS B C 1
ATOM 1509 O O . HIS B 1 14 ? -7.582 -22.188 -0.613 1 98.19 14 HIS B O 1
ATOM 1515 N N . ASN B 1 15 ? -6.781 -23.469 -2.271 1 96.75 15 ASN B N 1
ATOM 1516 C CA . ASN B 1 15 ? -7.816 -24.469 -2.078 1 96.75 15 ASN B CA 1
ATOM 1517 C C . ASN B 1 15 ? -7.41 -25.5 -1.02 1 96.75 15 ASN B C 1
ATOM 1519 O O . ASN B 1 15 ? -6.387 -25.344 -0.356 1 96.75 15 ASN B O 1
ATOM 1523 N N . GLU B 1 16 ? -8.227 -26.5 -0.834 1 94.88 16 GLU B N 1
ATOM 1524 C CA . GLU B 1 16 ? -8.039 -27.469 0.248 1 94.88 16 GLU B CA 1
ATOM 1525 C C . GLU B 1 16 ? -6.738 -28.25 0.075 1 94.88 16 GLU B C 1
ATOM 1527 O O . GLU B 1 16 ? -6.191 -28.781 1.045 1 94.88 16 GLU B O 1
ATOM 1532 N N . ASN B 1 17 ? -6.219 -28.281 -1.167 1 95.38 17 ASN B N 1
ATOM 1533 C CA . ASN B 1 17 ? -5 -29.031 -1.456 1 95.38 17 ASN B CA 1
ATOM 1534 C C . ASN B 1 17 ? -3.76 -28.156 -1.359 1 95.38 17 ASN B C 1
ATOM 1536 O O . ASN B 1 17 ? -2.646 -28.609 -1.619 1 95.38 17 ASN B O 1
ATOM 1540 N N . GLY B 1 18 ? -3.941 -26.875 -1.11 1 96.44 18 GLY B N 1
ATOM 1541 C CA . GLY B 1 18 ? -2.809 -25.969 -0.987 1 96.44 18 GLY B CA 1
ATOM 1542 C C . GLY B 1 18 ? -2.412 -25.328 -2.303 1 96.44 18 GLY B C 1
ATOM 1543 O O . GLY B 1 18 ? -1.362 -24.688 -2.396 1 96.44 18 GLY B O 1
ATOM 1544 N N . GLU B 1 19 ? -3.225 -25.531 -3.309 1 97.62 19 GLU B N 1
ATOM 1545 C CA . GLU B 1 19 ? -2.961 -24.906 -4.598 1 97.62 19 GLU B CA 1
ATOM 1546 C C . GLU B 1 19 ? -3.424 -23.453 -4.605 1 97.62 19 GLU B C 1
ATOM 1548 O O . GLU B 1 19 ? -4.492 -23.125 -4.082 1 97.62 19 GLU B O 1
ATOM 1553 N N . ALA B 1 20 ? -2.547 -22.594 -5.203 1 98.5 20 ALA B N 1
ATOM 1554 C CA . ALA B 1 20 ? -2.904 -21.172 -5.301 1 98.5 20 ALA B CA 1
ATOM 1555 C C . ALA B 1 20 ? -4.09 -20.969 -6.242 1 98.5 20 ALA B C 1
ATOM 1557 O O . ALA B 1 20 ? -4.109 -21.516 -7.348 1 98.5 20 ALA B O 1
ATOM 1558 N N . ILE B 1 21 ? -5.039 -20.156 -5.805 1 98.5 21 ILE B N 1
ATOM 1559 C CA . ILE B 1 21 ? -6.227 -19.875 -6.609 1 98.5 21 ILE B CA 1
ATOM 1560 C C . ILE B 1 21 ? -6.559 -18.375 -6.539 1 98.5 21 ILE B C 1
ATOM 1562 O O . ILE B 1 21 ? -6.055 -17.672 -5.668 1 98.5 21 ILE B O 1
ATOM 1566 N N . PHE B 1 22 ? -7.359 -17.953 -7.512 1 98.75 22 PHE B N 1
ATOM 1567 C CA . PHE B 1 22 ? -8.016 -16.656 -7.395 1 98.75 22 PHE B CA 1
ATOM 1568 C C . PHE B 1 22 ? -9.312 -16.781 -6.598 1 98.75 22 PHE B C 1
ATOM 1570 O O . PHE B 1 22 ? -10.328 -17.25 -7.117 1 98.75 22 PHE B O 1
ATOM 1577 N N . ASP B 1 23 ? -9.281 -16.375 -5.379 1 98.44 23 ASP B N 1
ATOM 1578 C CA . ASP B 1 23 ? -10.398 -16.516 -4.453 1 98.44 23 ASP B CA 1
ATOM 1579 C C . ASP B 1 23 ? -11.508 -15.516 -4.773 1 98.44 23 ASP B C 1
ATOM 1581 O O . ASP B 1 23 ? -12.688 -15.797 -4.547 1 98.44 23 ASP B O 1
ATOM 1585 N N . SER B 1 24 ? -11.164 -14.352 -5.246 1 98.75 24 SER B N 1
ATOM 1586 C CA . SER B 1 24 ? -12.117 -13.305 -5.59 1 98.75 24 SER B CA 1
ATOM 1587 C C . SER B 1 24 ? -11.578 -12.414 -6.703 1 98.75 24 SER B C 1
ATOM 1589 O O . SER B 1 24 ? -10.367 -12.211 -6.816 1 98.75 24 SER B O 1
ATOM 1591 N N . ASP B 1 25 ? -12.359 -11.953 -7.562 1 98.81 25 ASP B N 1
ATOM 1592 C CA . ASP B 1 25 ? -12.156 -10.953 -8.609 1 98.81 25 ASP B CA 1
ATOM 1593 C C . ASP B 1 25 ? -13.398 -10.086 -8.781 1 98.81 25 ASP B C 1
ATOM 1595 O O . ASP B 1 25 ? -14.383 -10.516 -9.383 1 98.81 25 ASP B O 1
ATOM 1599 N N . ALA B 1 26 ? -13.336 -8.867 -8.203 1 98.62 26 ALA B N 1
ATOM 1600 C CA . ALA B 1 26 ? -14.555 -8.07 -8.109 1 98.62 26 ALA B CA 1
ATOM 1601 C C . ALA B 1 26 ? -14.281 -6.605 -8.43 1 98.62 26 ALA B C 1
ATOM 1603 O O . ALA B 1 26 ? -13.156 -6.133 -8.273 1 98.62 26 ALA B O 1
ATOM 1604 N N . GLN B 1 27 ? -15.289 -5.965 -8.93 1 98.31 27 GLN B N 1
ATOM 1605 C CA . GLN B 1 27 ? -15.289 -4.516 -9.07 1 98.31 27 GLN B CA 1
ATOM 1606 C C . GLN B 1 27 ? -15.922 -3.844 -7.852 1 98.31 27 GLN B C 1
ATOM 1608 O O . GLN B 1 27 ? -17.062 -4.145 -7.488 1 98.31 27 GLN B O 1
ATOM 1613 N N . LEU B 1 28 ? -15.188 -2.971 -7.203 1 97.75 28 LEU B N 1
ATOM 1614 C CA . LEU B 1 28 ? -15.68 -2.316 -5.992 1 97.75 28 LEU B CA 1
ATOM 1615 C C . LEU B 1 28 ? -16.078 -0.872 -6.277 1 97.75 28 LEU B C 1
ATOM 1617 O O . LEU B 1 28 ? -15.266 -0.089 -6.781 1 97.75 28 LEU B O 1
ATOM 1621 N N . CYS B 1 29 ? -17.266 -0.531 -5.953 1 96 29 CYS B N 1
ATOM 1622 C CA . CYS B 1 29 ? -17.781 0.829 -6.102 1 96 29 CYS B CA 1
ATOM 1623 C C . CYS B 1 29 ? -17.469 1.664 -4.863 1 96 29 CYS B C 1
ATOM 1625 O O . CYS B 1 29 ? -17.703 1.226 -3.736 1 96 29 CYS B O 1
ATOM 1627 N N . PRO B 1 30 ? -16.969 2.889 -5.074 1 95.5 30 PRO B N 1
ATOM 1628 C CA . PRO B 1 30 ? -16.766 3.732 -3.895 1 95.5 30 PRO B CA 1
ATOM 1629 C C . PRO B 1 30 ? -18.062 4.035 -3.146 1 95.5 30 PRO B C 1
ATOM 1631 O O . PRO B 1 30 ? -19.094 4.27 -3.771 1 95.5 30 PRO B O 1
ATOM 1634 N N . TYR B 1 31 ? -17.938 4 -1.855 1 92.81 31 TYR B N 1
ATOM 1635 C CA . TYR B 1 31 ? -19.078 4.359 -1.02 1 92.81 31 TYR B CA 1
ATOM 1636 C C . TYR B 1 31 ?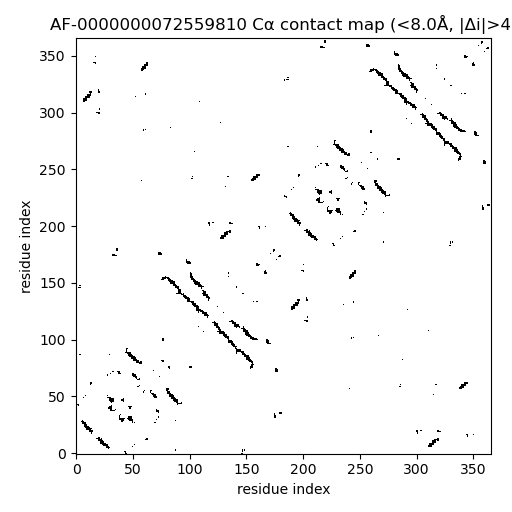 -18.812 5.641 -0.242 1 92.81 31 TYR B C 1
ATOM 1638 O O . TYR B 1 31 ? -17.656 6.031 -0.065 1 92.81 31 TYR B O 1
ATOM 1646 N N . ASN B 1 32 ? -19.859 6.277 0.15 1 89.81 32 ASN B N 1
ATOM 1647 C CA . ASN B 1 32 ? -19.75 7.457 1.001 1 89.81 32 ASN B CA 1
ATOM 1648 C C . ASN B 1 32 ? -19.562 7.078 2.467 1 89.81 32 ASN B C 1
ATOM 1650 O O . ASN B 1 32 ? -20.484 6.547 3.092 1 89.81 32 ASN B O 1
ATOM 1654 N N . PRO B 1 33 ? -18.406 7.359 3.049 1 83.88 33 PRO B N 1
ATOM 1655 C CA . PRO B 1 33 ? -18.141 6.938 4.43 1 83.88 33 PRO B CA 1
ATOM 1656 C C . PRO B 1 33 ? -18.906 7.781 5.453 1 83.88 33 PRO B C 1
ATOM 1658 O O . PRO B 1 33 ? -18.953 7.43 6.633 1 83.88 33 PRO B O 1
ATOM 1661 N N . MET B 1 34 ? -19.484 8.836 5.031 1 78.62 34 MET B N 1
ATOM 1662 C CA . MET B 1 34 ? -20.125 9.766 5.953 1 78.62 34 MET B CA 1
ATOM 1663 C C . MET B 1 34 ? -21.609 9.422 6.141 1 78.62 34 MET B C 1
ATOM 1665 O O . MET B 1 34 ? -22.281 10.031 6.965 1 78.62 34 MET B O 1
ATOM 1669 N N . THR B 1 35 ? -22.047 8.484 5.285 1 75.94 35 THR B N 1
ATOM 1670 C CA . THR B 1 35 ? -23.453 8.102 5.422 1 75.94 35 THR B CA 1
ATOM 1671 C C . THR B 1 35 ? -23.641 7.145 6.594 1 75.94 35 THR B C 1
ATOM 1673 O O . THR B 1 35 ? -23 6.094 6.652 1 75.94 35 THR B O 1
ATOM 1676 N N . PRO B 1 36 ? -24.453 7.652 7.535 1 69.38 36 PRO B N 1
ATOM 1677 C CA . PRO B 1 36 ? -24.703 6.766 8.672 1 69.38 36 PRO B CA 1
ATOM 1678 C C . PRO B 1 36 ? -25.328 5.438 8.258 1 69.38 36 PRO B C 1
ATOM 1680 O O . PRO B 1 36 ? -26.156 5.398 7.344 1 69.38 36 PRO B O 1
ATOM 1683 N N . GLY B 1 37 ? -25.062 4.414 8.977 1 68.44 37 GLY B N 1
ATOM 1684 C CA . GLY B 1 37 ? -25.609 3.1 8.695 1 68.44 37 GLY B CA 1
ATOM 1685 C C . GLY B 1 37 ? -24.828 2.34 7.641 1 68.44 37 GLY B C 1
ATOM 1686 O O . GLY B 1 37 ? -23.609 2.293 7.691 1 68.44 37 GLY B O 1
ATOM 1687 N N . THR B 1 38 ? -25.594 1.746 6.652 1 69.81 38 THR B N 1
ATOM 1688 C CA . THR B 1 38 ? -24.938 1.035 5.559 1 69.81 38 THR B CA 1
ATOM 1689 C C . THR B 1 38 ? -24.484 2.01 4.473 1 69.81 38 THR B C 1
ATOM 1691 O O . THR B 1 38 ? -25.297 2.756 3.926 1 69.81 38 THR B O 1
ATOM 1694 N N . PRO B 1 39 ? -23.141 1.957 4.277 1 76.62 39 PRO B N 1
ATOM 1695 C CA . PRO B 1 39 ? -22.641 2.934 3.307 1 76.62 39 PRO B CA 1
ATOM 1696 C C . PRO B 1 39 ? -23.297 2.791 1.936 1 76.62 39 PRO B C 1
ATOM 1698 O O . PRO B 1 39 ? -23.562 1.674 1.489 1 76.62 39 PRO B O 1
ATOM 1701 N N . GLU B 1 40 ? -23.719 3.859 1.385 1 86.25 40 GLU B N 1
ATOM 1702 C CA . GLU B 1 40 ? -24.266 3.967 0.029 1 86.25 40 GLU B CA 1
ATOM 1703 C C . GLU B 1 40 ? -23.172 4.379 -0.96 1 86.25 40 GLU B C 1
ATOM 1705 O O . GLU B 1 40 ? -22.172 4.973 -0.571 1 86.25 40 GLU B O 1
ATOM 1710 N N . PRO B 1 41 ? -23.422 4.043 -2.178 1 91.81 41 PRO B N 1
ATOM 1711 C CA . PRO B 1 41 ? -22.469 4.512 -3.182 1 91.81 41 PRO B CA 1
ATOM 1712 C C . PRO B 1 41 ? -22.25 6.023 -3.127 1 91.81 41 PRO B C 1
ATOM 1714 O O . PRO B 1 41 ? -23.203 6.781 -2.898 1 91.81 41 PRO B O 1
ATOM 1717 N N . ALA B 1 42 ? -21.047 6.406 -3.258 1 93.12 42 ALA B N 1
ATOM 1718 C CA . ALA B 1 42 ? -20.734 7.828 -3.297 1 93.12 42 ALA B CA 1
ATOM 1719 C C . ALA B 1 42 ? -21.375 8.508 -4.508 1 93.12 42 ALA B C 1
ATOM 1721 O O . ALA B 1 42 ? -21.406 7.93 -5.598 1 93.12 42 ALA B O 1
ATOM 1722 N N . LYS B 1 43 ? -21.828 9.695 -4.332 1 92.44 43 LYS B N 1
ATOM 1723 C CA . LYS B 1 43 ? -22.391 10.5 -5.414 1 92.44 43 LYS B CA 1
ATOM 1724 C C . LYS B 1 43 ? -21.406 11.602 -5.832 1 92.44 43 LYS B C 1
ATOM 1726 O O . LYS B 1 43 ? -20.406 11.828 -5.16 1 92.44 43 LYS B O 1
ATOM 1731 N N . GLU B 1 44 ? -21.781 12.195 -6.914 1 91.44 44 GLU B N 1
ATOM 1732 C CA . GLU B 1 44 ? -20.969 13.305 -7.379 1 91.44 44 GLU B CA 1
ATOM 1733 C C . GLU B 1 44 ? -20.828 14.375 -6.301 1 91.44 44 GLU B C 1
ATOM 1735 O O . GLU B 1 44 ? -21.812 14.742 -5.652 1 91.44 44 GLU B O 1
ATOM 1740 N N . GLY B 1 45 ? -19.562 14.812 -6.133 1 91.75 45 GLY B N 1
ATOM 1741 C CA . GLY B 1 45 ? -19.328 15.867 -5.156 1 91.75 45 GLY B CA 1
ATOM 1742 C C . GLY B 1 45 ? -19.094 15.344 -3.756 1 91.75 45 GLY B C 1
ATOM 1743 O O . GLY B 1 45 ? -18.828 16.109 -2.832 1 91.75 45 GLY B O 1
ATOM 1744 N N . GLU B 1 46 ? -19.156 14.031 -3.57 1 91.44 46 GLU B N 1
ATOM 1745 C CA . GLU B 1 46 ? -18.953 13.422 -2.26 1 91.44 46 GLU B CA 1
ATOM 1746 C C . GLU B 1 46 ? -17.594 12.734 -2.188 1 91.44 46 GLU B C 1
ATOM 1748 O O . GLU B 1 46 ? -17 12.406 -3.217 1 91.44 46 GLU B O 1
ATOM 1753 N N . MET B 1 47 ? -17.156 12.586 -0.959 1 92.44 47 MET B N 1
ATOM 1754 C CA . MET B 1 47 ? -16 11.719 -0.73 1 92.44 47 MET B CA 1
ATOM 1755 C C . MET B 1 47 ? -16.359 10.266 -1.018 1 92.44 47 MET B C 1
ATOM 1757 O O . MET B 1 47 ? -17.5 9.844 -0.806 1 92.44 47 MET B O 1
ATOM 1761 N N . GLY B 1 48 ? -15.453 9.531 -1.541 1 93.56 48 GLY B N 1
ATOM 1762 C CA . GLY B 1 48 ? -15.633 8.109 -1.767 1 93.56 48 GLY B CA 1
ATOM 1763 C C . GLY B 1 48 ? -14.555 7.262 -1.117 1 93.56 48 GLY B C 1
ATOM 1764 O O . GLY B 1 48 ? -13.375 7.629 -1.134 1 93.56 48 GLY B O 1
ATOM 1765 N N . PHE B 1 49 ? -14.992 6.125 -0.55 1 95.06 49 PHE B N 1
ATOM 1766 C CA . PHE B 1 49 ? -14.078 5.152 0.023 1 95.06 49 PHE B CA 1
ATOM 1767 C C . PHE B 1 49 ? -14.242 3.793 -0.648 1 95.06 49 PHE B C 1
ATOM 1769 O O . PHE B 1 49 ? -15.352 3.395 -0.99 1 95.06 49 PHE B O 1
ATOM 1776 N N . VAL B 1 50 ? -13.188 3.199 -0.919 1 96.38 50 VAL B N 1
ATOM 1777 C CA . VAL B 1 50 ? -13.156 1.758 -1.143 1 96.38 50 VAL B CA 1
ATOM 1778 C C . VAL B 1 50 ? -12.258 1.094 -0.101 1 96.38 50 VAL B C 1
ATOM 1780 O O . VAL B 1 50 ? -11.047 1.31 -0.091 1 96.38 50 VAL B O 1
ATOM 1783 N N . THR B 1 51 ? -12.836 0.361 0.847 1 96 51 THR B N 1
ATOM 1784 C CA . THR B 1 51 ? -12.016 -0.499 1.693 1 96 51 THR B CA 1
ATOM 1785 C C . THR B 1 51 ? -11.633 -1.776 0.954 1 96 51 THR B C 1
ATOM 1787 O O . THR B 1 51 ? -12.391 -2.746 0.938 1 96 51 THR B O 1
ATOM 1790 N N . VAL B 1 52 ? -10.508 -1.822 0.426 1 98.12 52 VAL B N 1
ATOM 1791 C CA . VAL B 1 52 ? -10.086 -2.885 -0.481 1 98.12 52 VAL B CA 1
ATOM 1792 C C . VAL B 1 52 ? -9.852 -4.172 0.305 1 98.12 52 VAL B C 1
ATOM 1794 O O . VAL B 1 52 ? -10.352 -5.238 -0.071 1 98.12 52 VAL B O 1
ATOM 1797 N N . PHE B 1 53 ? -9.148 -4.051 1.36 1 98.06 53 PHE B N 1
ATOM 1798 C CA . PHE B 1 53 ? -8.797 -5.223 2.148 1 98.06 53 PHE B CA 1
ATOM 1799 C C . PHE B 1 53 ? -8.297 -4.82 3.529 1 98.06 53 PHE B C 1
ATOM 1801 O O . PHE B 1 53 ? -7.656 -3.775 3.682 1 98.06 53 PHE B O 1
ATOM 1808 N N . ARG B 1 54 ? -8.578 -5.547 4.48 1 97 54 ARG B N 1
ATOM 1809 C CA . ARG B 1 54 ? -8 -5.473 5.824 1 97 54 ARG B CA 1
ATOM 1810 C C . ARG B 1 54 ? -7.461 -6.828 6.266 1 97 54 ARG B C 1
ATOM 1812 O O . ARG B 1 54 ? -8.18 -7.832 6.223 1 97 54 ARG B O 1
ATOM 1819 N N . THR B 1 55 ? -6.215 -6.855 6.66 1 97.31 55 THR B N 1
ATOM 1820 C CA . THR B 1 55 ? -5.652 -8.117 7.125 1 97.31 55 THR B CA 1
ATOM 1821 C C . THR B 1 55 ? -6.309 -8.555 8.43 1 97.31 55 THR B C 1
ATOM 1823 O O . THR B 1 55 ? -6.809 -7.719 9.188 1 97.31 55 THR B O 1
ATOM 1826 N N . ALA B 1 56 ? -6.281 -9.828 8.688 1 95.12 56 ALA B N 1
ATOM 1827 C CA . ALA B 1 56 ? -6.832 -10.344 9.938 1 95.12 56 ALA B CA 1
ATOM 1828 C C . ALA B 1 56 ? -5.922 -10.016 11.117 1 95.12 56 ALA B C 1
ATOM 1830 O O . ALA B 1 56 ? -6.371 -9.969 12.266 1 95.12 56 ALA B O 1
ATOM 1831 N N . GLY B 1 57 ? -4.715 -9.75 10.797 1 94.38 57 GLY B N 1
ATOM 1832 C CA . GLY B 1 57 ? -3.674 -9.398 11.75 1 94.38 57 GLY B CA 1
ATOM 1833 C C . GLY B 1 57 ? -2.365 -9.008 11.086 1 94.38 57 GLY B C 1
ATOM 1834 O O . GLY B 1 57 ? -2.256 -9.023 9.859 1 94.38 57 GLY B O 1
ATOM 1835 N N . ILE B 1 58 ? -1.386 -8.641 11.82 1 92.94 58 ILE B N 1
ATOM 1836 C CA . ILE B 1 58 ? 0.009 -8.477 11.422 1 92.94 58 ILE B CA 1
ATOM 1837 C C . ILE B 1 58 ? 0.912 -9.242 12.383 1 92.94 58 ILE B C 1
ATOM 1839 O O . ILE B 1 58 ? 1.175 -8.781 13.5 1 92.94 58 ILE B O 1
ATOM 1843 N N . PRO B 1 59 ? 1.278 -10.344 12.055 1 95.12 59 PRO B N 1
ATOM 1844 C CA . PRO B 1 59 ? 1.181 -10.961 10.727 1 95.12 59 PRO B CA 1
ATOM 1845 C C . PRO B 1 59 ? -0.214 -11.516 10.438 1 95.12 59 PRO B C 1
ATOM 1847 O O . PRO B 1 59 ? -0.935 -11.906 11.359 1 95.12 59 PRO B O 1
ATOM 1850 N N . ASP B 1 60 ? -0.586 -11.508 9.164 1 96.12 60 ASP B N 1
ATOM 1851 C CA . ASP B 1 60 ? -1.737 -12.266 8.68 1 96.12 60 ASP B CA 1
ATOM 1852 C C . ASP B 1 60 ? -1.433 -13.758 8.641 1 96.12 60 ASP B C 1
ATOM 1854 O O . ASP B 1 60 ? -0.277 -14.156 8.484 1 96.12 60 ASP B O 1
ATOM 1858 N N . ASP B 1 61 ? -2.439 -14.586 8.758 1 95.19 61 ASP B N 1
ATOM 1859 C CA . ASP B 1 61 ? -2.145 -16.016 8.727 1 95.19 61 ASP B CA 1
ATOM 1860 C C . ASP B 1 61 ? -2.238 -16.578 7.309 1 95.19 61 ASP B C 1
ATOM 1862 O O . ASP B 1 61 ? -1.861 -17.719 7.062 1 95.19 61 ASP B O 1
ATOM 1866 N N . ASN B 1 62 ? -2.82 -15.914 6.332 1 96.62 62 ASN B N 1
ATOM 1867 C CA . ASN B 1 62 ? -2.922 -16.266 4.922 1 96.62 62 ASN B CA 1
ATOM 1868 C C . ASN B 1 62 ? -3.709 -17.562 4.719 1 96.62 62 ASN B C 1
ATOM 1870 O O . ASN B 1 62 ? -3.939 -17.984 3.584 1 96.62 62 ASN B O 1
ATOM 1874 N N . THR B 1 63 ? -4.082 -18.203 5.809 1 96.88 63 THR B N 1
ATOM 1875 C CA . THR B 1 63 ? -4.719 -19.5 5.727 1 96.88 63 THR B CA 1
ATOM 1876 C C . THR B 1 63 ? -6.23 -19.375 5.867 1 96.88 63 THR B C 1
ATOM 1878 O O . THR B 1 63 ? -6.984 -19.953 5.07 1 96.88 63 THR B O 1
ATOM 1881 N N . SER B 1 64 ? -6.621 -18.656 6.859 1 95.06 64 SER B N 1
ATOM 1882 C CA . SER B 1 64 ? -8.047 -18.516 7.152 1 95.06 64 SER B CA 1
ATOM 1883 C C . SER B 1 64 ? -8.75 -17.703 6.086 1 95.06 64 SER B C 1
ATOM 1885 O O . SER B 1 64 ? -8.125 -16.859 5.426 1 95.06 64 SER B O 1
ATOM 1887 N N . PRO B 1 65 ? -10.078 -17.938 5.891 1 95.38 65 PRO B N 1
ATOM 1888 C CA . PRO B 1 65 ? -10.82 -17.078 4.98 1 95.38 65 PRO B CA 1
ATOM 1889 C C . PRO B 1 65 ? -10.711 -15.594 5.352 1 95.38 65 PRO B C 1
ATOM 1891 O O . PRO B 1 65 ? -10.68 -15.25 6.539 1 95.38 65 PRO B O 1
ATOM 1894 N N . TRP B 1 66 ? -10.531 -14.836 4.344 1 95.75 66 TRP B N 1
ATOM 1895 C CA . TRP B 1 66 ? -10.531 -13.398 4.574 1 95.75 66 TRP B CA 1
ATOM 1896 C C . TRP B 1 66 ? -11.961 -12.859 4.664 1 95.75 66 TRP B C 1
ATOM 1898 O O . TRP B 1 66 ? -12.898 -13.5 4.184 1 95.75 66 TRP B O 1
ATOM 1908 N N . VAL B 1 67 ? -12.102 -11.711 5.297 1 94.88 67 VAL B N 1
ATOM 1909 C CA . VAL B 1 67 ? -13.398 -11.07 5.461 1 94.88 67 VAL B CA 1
ATOM 1910 C C . VAL B 1 67 ? -13.461 -9.805 4.605 1 94.88 67 VAL B C 1
ATOM 1912 O O . VAL B 1 67 ? -12.555 -8.961 4.668 1 94.88 67 VAL B O 1
ATOM 1915 N N . ASP B 1 68 ? -14.484 -9.688 3.809 1 95.44 68 ASP B N 1
ATOM 1916 C CA . ASP B 1 68 ? -14.672 -8.508 2.977 1 95.44 68 ASP B CA 1
ATOM 1917 C C . ASP B 1 68 ? -15.211 -7.336 3.801 1 95.44 68 ASP B C 1
ATOM 1919 O O . ASP B 1 68 ? -16.344 -7.375 4.273 1 95.44 68 ASP B O 1
ATOM 1923 N N . MET B 1 69 ? -14.414 -6.348 3.91 1 91.56 69 MET B N 1
ATOM 1924 C CA . MET B 1 69 ? -14.781 -5.207 4.742 1 91.56 69 MET B CA 1
ATOM 1925 C C . MET B 1 69 ? -15.344 -4.07 3.893 1 91.56 69 MET B C 1
ATOM 1927 O O . MET B 1 69 ? -15.68 -3.006 4.414 1 91.56 69 MET B O 1
ATOM 1931 N N . HIS B 1 70 ? -15.398 -4.219 2.572 1 93.56 70 HIS B N 1
ATOM 1932 C CA . HIS B 1 70 ? -15.914 -3.16 1.715 1 93.56 70 HIS B CA 1
ATOM 1933 C C . HIS B 1 70 ? -17.391 -2.891 2 1 93.56 70 HIS B C 1
ATOM 1935 O O . HIS B 1 70 ? -18.172 -3.826 2.195 1 93.56 70 HIS B O 1
ATOM 1941 N N . ASN B 1 71 ? -17.781 -1.68 2.057 1 87.38 71 ASN B N 1
ATOM 1942 C CA . ASN B 1 71 ? -19.141 -1.184 2.293 1 87.38 71 ASN B CA 1
ATOM 1943 C C . ASN B 1 71 ? -19.562 -1.387 3.744 1 87.38 71 ASN B C 1
ATOM 1945 O O . ASN B 1 71 ? -20.734 -1.676 4.02 1 87.38 71 ASN B O 1
ATOM 1949 N N . LYS B 1 72 ? -18.594 -1.514 4.605 1 83.62 72 LYS B N 1
ATOM 1950 C CA . LYS B 1 72 ? -18.828 -1.524 6.047 1 83.62 72 LYS B CA 1
ATOM 1951 C C . LYS B 1 72 ? -18.156 -0.331 6.719 1 83.62 72 LYS B C 1
ATOM 1953 O O . LYS B 1 72 ? -17.172 0.203 6.207 1 83.62 72 LYS B O 1
ATOM 1958 N N . ILE B 1 73 ? -18.75 0.134 7.746 1 76.81 73 ILE B N 1
ATOM 1959 C CA . ILE B 1 73 ? -18.094 1.184 8.531 1 76.81 73 ILE B CA 1
ATOM 1960 C C . ILE B 1 73 ? -17.016 0.576 9.406 1 76.81 73 ILE B C 1
ATOM 1962 O O . ILE B 1 73 ? -17.297 -0.273 10.258 1 76.81 73 ILE B O 1
ATOM 1966 N N . VAL B 1 74 ? -15.859 0.884 9.125 1 76.69 74 VAL B N 1
ATOM 1967 C CA . VAL B 1 74 ? -14.734 0.36 9.891 1 76.69 74 VAL B CA 1
ATOM 1968 C C . VAL B 1 74 ? -13.852 1.513 10.367 1 76.69 74 VAL B C 1
ATOM 1970 O O . VAL B 1 74 ? -13.867 2.6 9.789 1 76.69 74 VAL B O 1
ATOM 1973 N N . ASN B 1 75 ? -13.141 1.203 11.43 1 78.94 75 ASN B N 1
ATOM 1974 C CA . ASN B 1 75 ? -12.18 2.197 11.898 1 78.94 75 ASN B CA 1
ATOM 1975 C C . ASN B 1 75 ? -11.102 2.469 10.844 1 78.94 75 ASN B C 1
ATOM 1977 O O . ASN B 1 75 ? -10.664 1.552 10.148 1 78.94 75 ASN B O 1
ATOM 1981 N N . LEU B 1 76 ? -10.75 3.713 10.797 1 77.75 76 LEU B N 1
ATOM 1982 C CA . LEU B 1 76 ? -9.695 4.098 9.859 1 77.75 76 LEU B CA 1
ATOM 1983 C C . LEU B 1 76 ? -8.406 3.332 10.148 1 77.75 76 LEU B C 1
ATOM 1985 O O . LEU B 1 76 ? -7.73 2.875 9.227 1 77.75 76 LEU B O 1
ATOM 1989 N N . VAL B 1 77 ? -8.094 3.275 11.43 1 81.19 77 VAL B N 1
ATOM 1990 C CA . VAL B 1 77 ? -6.875 2.582 11.836 1 81.19 77 VAL B CA 1
ATOM 1991 C C . VAL B 1 77 ? -7.184 1.611 12.969 1 81.19 77 VAL B C 1
ATOM 1993 O O . VAL B 1 77 ? -7.965 1.929 13.875 1 81.19 77 VAL B O 1
ATOM 1996 N N . GLU B 1 78 ? -6.613 0.385 12.797 1 82.12 78 GLU B N 1
ATOM 1997 C CA . GLU B 1 78 ? -6.656 -0.598 13.875 1 82.12 78 GLU B CA 1
ATOM 1998 C C . GLU B 1 78 ? -5.25 -1.024 14.289 1 82.12 78 GLU B C 1
ATOM 2000 O O . GLU B 1 78 ? -4.332 -1.026 13.469 1 82.12 78 GLU B O 1
ATOM 2005 N N . LYS B 1 79 ? -5.062 -1.312 15.539 1 84.62 79 LYS B N 1
ATOM 2006 C CA . LYS B 1 79 ? -3.748 -1.643 16.078 1 84.62 79 LYS B CA 1
ATOM 2007 C C . LYS B 1 79 ? -3.279 -3.008 15.594 1 84.62 79 LYS B C 1
ATOM 2009 O O . LYS B 1 79 ? -2.08 -3.295 15.586 1 84.62 79 LYS B O 1
ATOM 2014 N N . GLY B 1 80 ? -4.016 -3.703 15.062 1 89.25 80 GLY B N 1
ATOM 2015 C CA . GLY B 1 80 ? -3.576 -5.07 14.828 1 89.25 80 GLY B CA 1
ATOM 2016 C C . GLY B 1 80 ? -3.713 -5.504 13.383 1 89.25 80 GLY B C 1
ATOM 2017 O O . GLY B 1 80 ? -3.572 -6.688 13.07 1 89.25 80 GLY B O 1
ATOM 2018 N N . ASN B 1 81 ? -4.012 -4.527 12.508 1 95.19 81 ASN B N 1
ATOM 2019 C CA . ASN B 1 81 ? -4.203 -4.914 11.117 1 95.19 81 ASN B CA 1
ATOM 2020 C C . ASN B 1 81 ? -3.656 -3.859 10.156 1 95.19 81 ASN B C 1
ATOM 2022 O O . ASN B 1 81 ? -3.309 -2.754 10.578 1 95.19 81 ASN B O 1
ATOM 2026 N N . ALA B 1 82 ? -3.4 -4.227 9 1 96.81 82 ALA B N 1
ATOM 2027 C CA . ALA B 1 82 ? -3.146 -3.309 7.891 1 96.81 82 ALA B CA 1
ATOM 2028 C C . ALA B 1 82 ? -4.395 -3.125 7.035 1 96.81 82 ALA B C 1
ATOM 2030 O O . ALA B 1 82 ? -5.105 -4.09 6.746 1 96.81 82 ALA B O 1
ATOM 2031 N N . THR B 1 83 ? -4.676 -1.933 6.668 1 97.12 83 THR B N 1
ATOM 2032 C CA . THR B 1 83 ? -5.832 -1.645 5.828 1 97.12 83 THR B CA 1
ATOM 2033 C C . THR B 1 83 ? -5.395 -1.023 4.504 1 97.12 83 THR B C 1
ATOM 2035 O O . THR B 1 83 ? -4.605 -0.077 4.488 1 97.12 83 THR B O 1
ATOM 2038 N N . LEU B 1 84 ? -5.805 -1.602 3.404 1 98.38 84 LEU B N 1
ATOM 2039 C CA . LEU B 1 84 ? -5.68 -1.042 2.064 1 98.38 84 LEU B CA 1
ATOM 2040 C C . LEU B 1 84 ? -6.965 -0.336 1.645 1 98.38 84 LEU B C 1
ATOM 2042 O O . LEU B 1 84 ? -8.031 -0.946 1.629 1 98.38 84 LEU B O 1
ATOM 2046 N N . ARG B 1 85 ? -6.836 0.972 1.278 1 97.69 85 ARG B N 1
ATOM 2047 C CA . ARG B 1 85 ? -8.023 1.767 0.992 1 97.69 85 ARG B CA 1
ATOM 2048 C C . ARG B 1 85 ? -7.793 2.688 -0.202 1 97.69 85 ARG B C 1
ATOM 2050 O O . ARG B 1 85 ? -6.684 3.191 -0.398 1 97.69 85 ARG B O 1
ATOM 2057 N N . ILE B 1 86 ? -8.844 2.865 -0.965 1 98.06 86 ILE B N 1
ATOM 2058 C CA . ILE B 1 86 ? -8.906 3.922 -1.968 1 98.06 86 ILE B CA 1
ATOM 2059 C C . ILE B 1 86 ? -9.797 5.055 -1.467 1 98.06 86 ILE B C 1
ATOM 2061 O O . ILE B 1 86 ? -10.875 4.809 -0.92 1 98.06 86 ILE B O 1
ATOM 2065 N N . VAL B 1 87 ? -9.336 6.25 -1.587 1 96.81 87 VAL B N 1
ATOM 2066 C CA . VAL B 1 87 ? -10.109 7.418 -1.187 1 96.81 87 VAL B CA 1
ATOM 2067 C C . VAL B 1 87 ? -10.273 8.367 -2.375 1 96.81 87 VAL B C 1
ATOM 2069 O O . VAL B 1 87 ? -9.297 8.703 -3.041 1 96.81 87 VAL B O 1
ATOM 2072 N N . ASP B 1 88 ? -11.477 8.773 -2.652 1 96.81 88 ASP B N 1
ATOM 2073 C CA . ASP B 1 88 ? -11.805 9.797 -3.641 1 96.81 88 ASP B CA 1
ATOM 2074 C C . ASP B 1 88 ? -12.094 11.133 -2.971 1 96.81 88 ASP B C 1
ATOM 2076 O O . ASP B 1 88 ? -13.008 11.242 -2.152 1 96.81 88 ASP B O 1
ATOM 2080 N N . PHE B 1 89 ? -11.328 12.102 -3.297 1 96.75 89 PHE B N 1
ATOM 2081 C CA . PHE B 1 89 ? -11.5 13.461 -2.795 1 96.75 89 PHE B CA 1
ATOM 2082 C C . PHE B 1 89 ? -12.211 14.328 -3.824 1 96.75 89 PHE B C 1
ATOM 2084 O O . PHE B 1 89 ? -11.594 14.789 -4.789 1 96.75 89 PHE B O 1
ATOM 2091 N N . ALA B 1 90 ? -13.422 14.602 -3.623 1 95.38 90 ALA B N 1
ATOM 2092 C CA . ALA B 1 90 ? -14.188 15.453 -4.535 1 95.38 90 ALA B CA 1
ATOM 2093 C C . ALA B 1 90 ? -13.727 16.906 -4.441 1 95.38 90 ALA B C 1
ATOM 2095 O O . ALA B 1 90 ? -13.211 17.328 -3.408 1 95.38 90 ALA B O 1
ATOM 2096 N N . PRO B 1 91 ? -13.875 17.625 -5.539 1 94.69 91 PRO B N 1
ATOM 2097 C CA . PRO B 1 91 ? -13.539 19.047 -5.473 1 94.69 91 PRO B CA 1
ATOM 2098 C C . PRO B 1 91 ? -14.469 19.828 -4.551 1 94.69 91 PRO B C 1
ATOM 2100 O O . PRO B 1 91 ? -15.656 19.516 -4.441 1 94.69 91 PRO B O 1
ATOM 2103 N N . GLY B 1 92 ? -13.883 20.812 -3.916 1 89.81 92 GLY B N 1
ATOM 2104 C CA . GLY B 1 92 ? -14.695 21.766 -3.188 1 89.81 92 GLY B CA 1
ATOM 2105 C C . GLY B 1 92 ? -14.945 21.359 -1.746 1 89.81 92 GLY B C 1
ATOM 2106 O O . GLY B 1 92 ? -15.5 22.141 -0.966 1 89.81 92 GLY B O 1
ATOM 2107 N N . LEU B 1 93 ? -14.641 20.109 -1.376 1 90.25 93 LEU B N 1
ATOM 2108 C CA . LEU B 1 93 ? -14.781 19.688 0.013 1 90.25 93 LEU B CA 1
ATOM 2109 C C . LEU B 1 93 ? -13.586 20.141 0.845 1 90.25 93 LEU B C 1
ATOM 2111 O O . LEU B 1 93 ? -12.438 20.031 0.405 1 90.25 93 LEU B O 1
ATOM 2115 N N . PRO B 1 94 ? -13.922 20.672 1.966 1 89.88 94 PRO B N 1
ATOM 2116 C CA . PRO B 1 94 ? -12.797 21.062 2.82 1 89.88 94 PRO B CA 1
ATOM 2117 C C . PRO B 1 94 ? -11.984 19.875 3.309 1 89.88 94 PRO B C 1
ATOM 2119 O O . PRO B 1 94 ? -12.547 18.812 3.592 1 89.88 94 PRO B O 1
ATOM 2122 N N . GLY B 1 95 ? -10.703 20.031 3.385 1 91.94 95 GLY B N 1
ATOM 2123 C CA . GLY B 1 95 ? -9.875 19.016 3.998 1 91.94 95 GLY B CA 1
ATOM 2124 C C . GLY B 1 95 ? -10.117 18.859 5.488 1 91.94 95 GLY B C 1
ATOM 2125 O O . GLY B 1 95 ? -10.695 19.734 6.121 1 91.94 95 GLY B O 1
ATOM 2126 N N . LEU B 1 96 ? -9.773 17.734 6 1 91.31 96 LEU B N 1
ATOM 2127 C CA . LEU B 1 96 ? -9.852 17.469 7.43 1 91.31 96 LEU B CA 1
ATOM 2128 C C . LEU B 1 96 ? -8.453 17.375 8.039 1 91.31 96 LEU B C 1
ATOM 2130 O O . LEU B 1 96 ? -7.695 16.453 7.75 1 91.31 96 LEU B O 1
ATOM 2134 N N . MET B 1 97 ? -8.148 18.453 8.82 1 95.25 97 MET B N 1
ATOM 2135 C CA . MET B 1 97 ? -6.879 18.406 9.539 1 95.25 97 MET B CA 1
ATOM 2136 C C . MET B 1 97 ? -6.941 17.406 10.688 1 95.25 97 MET B C 1
ATOM 2138 O O . MET B 1 97 ? -7.723 17.578 11.625 1 95.25 97 MET B O 1
ATOM 2142 N N . HIS B 1 98 ? -6.117 16.312 10.602 1 96.06 98 HIS B N 1
ATOM 2143 C CA . HIS B 1 98 ? -6.223 15.242 11.594 1 96.06 98 HIS B CA 1
ATOM 2144 C C . HIS B 1 98 ? -4.914 14.461 11.711 1 96.06 98 HIS B C 1
ATOM 2146 O O . HIS B 1 98 ? -4.043 14.578 10.844 1 96.06 98 HIS B O 1
ATOM 2152 N N . ARG B 1 99 ? -4.746 13.812 12.828 1 96.44 99 ARG B N 1
ATOM 2153 C CA . ARG B 1 99 ? -3.666 12.867 13.102 1 96.44 99 ARG B CA 1
ATOM 2154 C C . ARG B 1 99 ? -4.215 11.492 13.453 1 96.44 99 ARG B C 1
ATOM 2156 O O . ARG B 1 99 ? -5.164 11.383 14.234 1 96.44 99 ARG B O 1
ATOM 2163 N N . THR B 1 100 ? -3.746 10.523 12.789 1 94.75 100 THR B N 1
ATOM 2164 C CA . THR B 1 100 ? -3.98 9.133 13.188 1 94.75 100 THR B CA 1
ATOM 2165 C C . THR B 1 100 ? -2.725 8.531 13.812 1 94.75 100 THR B C 1
ATOM 2167 O O . THR B 1 100 ? -1.613 9.008 13.562 1 94.75 100 THR B O 1
ATOM 2170 N N . ILE B 1 101 ? -2.891 7.531 14.695 1 95.81 101 ILE B N 1
ATOM 2171 C CA . ILE B 1 101 ? -1.753 6.77 15.203 1 95.81 101 ILE B CA 1
ATOM 2172 C C . ILE B 1 101 ? -1.442 5.617 14.25 1 95.81 101 ILE B C 1
ATOM 2174 O O . ILE B 1 101 ? -1.865 4.48 14.484 1 95.81 101 ILE B O 1
ATOM 2178 N N . SER B 1 102 ? -0.8 5.953 13.211 1 97 102 SER B N 1
ATOM 2179 C CA . SER B 1 102 ? -0.466 5.035 12.125 1 97 102 SER B CA 1
ATOM 2180 C C . SER B 1 102 ? 0.7 5.562 11.289 1 97 102 SER B C 1
ATOM 2182 O O . SER B 1 102 ? 1.085 6.727 11.422 1 97 102 SER B O 1
ATOM 2184 N N . VAL B 1 103 ? 1.365 4.75 10.625 1 97.94 103 VAL B N 1
ATOM 2185 C CA . VAL B 1 103 ? 2.18 5.125 9.477 1 97.94 103 VAL B CA 1
ATOM 2186 C C . VAL B 1 103 ? 1.449 4.758 8.188 1 97.94 103 VAL B C 1
ATOM 2188 O O . VAL B 1 103 ? 1.029 3.611 8.008 1 97.94 103 VAL B O 1
ATOM 2191 N N . ASP B 1 104 ? 1.225 5.742 7.324 1 98.31 104 ASP B N 1
ATOM 2192 C CA . ASP B 1 104 ? 0.431 5.539 6.117 1 98.31 104 ASP B CA 1
ATOM 2193 C C . ASP B 1 104 ? 1.29 5.695 4.863 1 98.31 104 ASP B C 1
ATOM 2195 O O . ASP B 1 104 ? 2.078 6.637 4.754 1 98.31 104 ASP B O 1
ATOM 2199 N N . PHE B 1 105 ? 1.165 4.762 3.967 1 98.88 105 PHE B N 1
ATOM 2200 C CA . PHE B 1 105 ? 1.66 4.914 2.604 1 98.88 105 PHE B CA 1
ATOM 2201 C C . PHE B 1 105 ? 0.558 5.422 1.681 1 98.88 105 PHE B C 1
ATOM 2203 O O . PHE B 1 105 ? -0.492 4.793 1.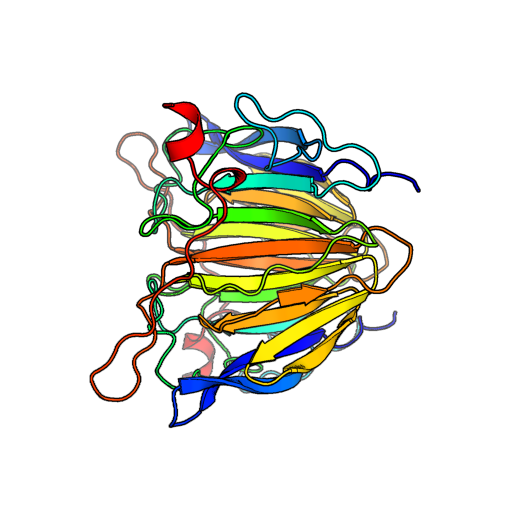553 1 98.88 105 PHE B O 1
ATOM 2210 N N . GLY B 1 106 ? 0.759 6.586 1.077 1 98.88 106 GLY B N 1
ATOM 2211 C CA . GLY B 1 106 ? -0.218 7.164 0.168 1 98.88 106 GLY B CA 1
ATOM 2212 C C . GLY B 1 106 ? 0.33 7.395 -1.229 1 98.88 106 GLY B C 1
ATOM 2213 O O . GLY B 1 106 ? 1.484 7.793 -1.391 1 98.88 106 GLY B O 1
ATOM 2214 N N . MET B 1 107 ? -0.474 7.148 -2.209 1 98.94 107 MET B N 1
ATOM 2215 C CA . MET B 1 107 ? -0.11 7.469 -3.586 1 98.94 107 MET B CA 1
ATOM 2216 C C . MET B 1 107 ? -1.269 8.141 -4.312 1 98.94 107 MET B C 1
ATOM 2218 O O . MET B 1 107 ? -2.416 7.707 -4.199 1 98.94 107 MET B O 1
ATOM 2222 N N . VAL B 1 108 ? -0.936 9.148 -5.059 1 98.88 108 VAL B N 1
ATOM 2223 C CA . VAL B 1 108 ? -1.928 9.766 -5.934 1 98.88 108 VAL B CA 1
ATOM 2224 C C . VAL B 1 108 ? -2.102 8.914 -7.191 1 98.88 108 VAL B C 1
ATOM 2226 O O . VAL B 1 108 ? -1.125 8.602 -7.879 1 98.88 108 VAL B O 1
ATOM 2229 N N . LEU B 1 109 ? -3.326 8.547 -7.508 1 98.5 109 LEU B N 1
ATOM 2230 C CA . LEU B 1 109 ? -3.562 7.695 -8.672 1 98.5 109 LEU B CA 1
ATOM 2231 C C . LEU B 1 109 ? -4.008 8.523 -9.867 1 98.5 109 LEU B C 1
ATOM 2233 O O . LEU B 1 109 ? -3.781 8.133 -11.016 1 98.5 109 LEU B O 1
ATOM 2237 N N . ASN B 1 110 ? -4.695 9.594 -9.578 1 96.75 110 ASN B N 1
ATOM 2238 C CA . ASN B 1 110 ? -5.07 10.555 -10.609 1 96.75 110 ASN B CA 1
ATOM 2239 C C . ASN B 1 110 ? -5.156 11.977 -10.055 1 96.75 110 ASN B C 1
ATOM 2241 O O . ASN B 1 110 ? -5.461 12.164 -8.875 1 96.75 110 ASN B O 1
ATOM 2245 N N . GLY B 1 111 ? -4.863 12.93 -10.898 1 96.31 111 GLY B N 1
ATOM 2246 C CA . GLY B 1 111 ? -5.012 14.328 -10.531 1 96.31 111 GLY B CA 1
ATOM 2247 C C . GLY B 1 111 ? -3.879 14.844 -9.664 1 96.31 111 GLY B C 1
ATOM 2248 O O . GLY B 1 111 ? -2.75 14.352 -9.758 1 96.31 111 GLY B O 1
ATOM 2249 N N . GLU B 1 112 ? -4.207 15.961 -9.039 1 98 112 GLU B N 1
ATOM 2250 C CA . GLU B 1 112 ? -3.281 16.641 -8.133 1 98 112 GLU B CA 1
ATOM 2251 C C . GLU B 1 112 ? -3.961 17 -6.816 1 98 112 GLU B C 1
ATOM 2253 O O . GLU B 1 112 ? -5.129 17.391 -6.805 1 98 112 GLU B O 1
ATOM 2258 N N . ILE B 1 113 ? -3.203 16.859 -5.742 1 98.5 113 ILE B N 1
ATOM 2259 C CA . ILE B 1 113 ? -3.779 17.172 -4.438 1 98.5 113 ILE B CA 1
ATOM 2260 C C . ILE B 1 113 ? -2.734 17.859 -3.561 1 98.5 113 ILE B C 1
ATOM 2262 O O . ILE B 1 113 ? -1.535 17.609 -3.697 1 98.5 113 ILE B O 1
ATOM 2266 N N . GLU B 1 114 ? -3.188 18.719 -2.727 1 98.75 114 GLU B N 1
ATOM 2267 C CA . GLU B 1 114 ? -2.312 19.406 -1.79 1 98.75 114 GLU B CA 1
ATOM 2268 C C . GLU B 1 114 ? -2.291 18.719 -0.432 1 98.75 114 GLU B C 1
ATOM 2270 O O . GLU B 1 114 ? -3.344 18.453 0.156 1 98.75 114 GLU B O 1
ATOM 2275 N N . LEU B 1 115 ? -1.123 18.328 0.029 1 98.88 115 LEU B N 1
ATOM 2276 C CA . LEU B 1 115 ? -0.894 17.844 1.39 1 98.88 115 LEU B CA 1
ATOM 2277 C C . LEU B 1 115 ? -0.47 19 2.301 1 98.88 115 LEU B C 1
ATOM 2279 O O . LEU B 1 115 ? 0.539 19.656 2.043 1 98.88 115 LEU B O 1
ATOM 2283 N N . GLU B 1 116 ? -1.287 19.188 3.283 1 98.75 116 GLU B N 1
ATOM 2284 C CA . GLU B 1 116 ? -1.016 20.266 4.242 1 98.75 116 GLU B CA 1
ATOM 2285 C C . GLU B 1 116 ? -0.623 19.688 5.605 1 98.75 116 GLU B C 1
ATOM 2287 O O . GLU B 1 116 ? -1.261 18.766 6.102 1 98.75 116 GLU B O 1
ATOM 2292 N N . LEU B 1 117 ? 0.488 20.234 6.141 1 98.44 117 LEU B N 1
ATOM 2293 C CA . LEU B 1 117 ? 0.929 19.875 7.484 1 98.44 117 LEU B CA 1
ATOM 2294 C C . LEU B 1 117 ? 0.76 21.047 8.445 1 98.44 117 LEU B C 1
ATOM 2296 O O . LEU B 1 117 ? -0.051 21.938 8.203 1 98.44 117 LEU B O 1
ATOM 2300 N N . ASP B 1 118 ? 1.371 20.891 9.609 1 95.62 118 ASP B N 1
ATOM 2301 C CA . ASP B 1 118 ? 1.359 21.953 10.617 1 95.62 118 ASP B CA 1
ATOM 2302 C C . ASP B 1 118 ? 1.83 23.281 10.039 1 95.62 118 ASP B C 1
ATOM 2304 O O . ASP B 1 118 ? 2.645 23.297 9.109 1 95.62 118 ASP B O 1
ATOM 2308 N N . ASN B 1 119 ? 1.226 24.359 10.578 1 95 119 ASN B N 1
ATOM 2309 C CA . ASN B 1 119 ? 1.625 25.719 10.281 1 95 119 ASN B CA 1
ATOM 2310 C C . ASN B 1 119 ? 1.384 26.078 8.812 1 95 119 ASN B C 1
ATOM 2312 O O . ASN B 1 119 ? 2.098 26.906 8.242 1 95 119 ASN B O 1
ATOM 2316 N N . GLY B 1 120 ? 0.608 25.312 8.141 1 96.44 120 GLY B N 1
ATOM 2317 C CA . GLY B 1 120 ? 0.173 25.656 6.797 1 96.44 120 GLY B CA 1
ATOM 2318 C C . GLY B 1 120 ? 1.189 25.297 5.727 1 96.44 120 GLY B C 1
ATOM 2319 O O . GLY B 1 120 ? 1.077 25.734 4.582 1 96.44 120 GLY B O 1
ATOM 2320 N N . VAL B 1 121 ? 2.225 24.578 6.074 1 97.69 121 VAL B N 1
ATOM 2321 C CA . VAL B 1 121 ? 3.18 24.172 5.051 1 97.69 121 VAL B CA 1
ATOM 2322 C C . VAL B 1 121 ? 2.547 23.094 4.156 1 97.69 121 VAL B C 1
ATOM 2324 O O . VAL B 1 121 ? 1.872 22.188 4.645 1 97.69 121 VAL B O 1
ATOM 2327 N N . THR B 1 122 ? 2.711 23.312 2.828 1 98.62 122 THR B N 1
ATOM 2328 C CA . THR B 1 122 ? 2.016 22.438 1.896 1 98.62 122 THR B CA 1
ATOM 2329 C C . THR B 1 122 ? 2.967 21.938 0.806 1 98.62 122 THR B C 1
ATOM 2331 O O . THR B 1 122 ? 4.008 22.562 0.562 1 98.62 122 THR B O 1
ATOM 2334 N N . LYS B 1 123 ? 2.67 20.859 0.263 1 98.81 123 LYS B N 1
ATOM 2335 C CA . LYS B 1 123 ? 3.217 20.375 -1.003 1 98.81 123 LYS B CA 1
ATOM 2336 C C . LYS B 1 123 ? 2.113 19.844 -1.908 1 98.81 123 LYS B C 1
ATOM 2338 O O . LYS B 1 123 ? 1.151 19.234 -1.43 1 98.81 123 LYS B O 1
ATOM 2343 N N . VAL B 1 124 ? 2.26 20.062 -3.184 1 98.81 124 VAL B N 1
ATOM 2344 C CA . VAL B 1 124 ? 1.339 19.516 -4.172 1 98.81 124 VAL B CA 1
ATOM 2345 C C . VAL B 1 124 ? 1.869 18.172 -4.676 1 98.81 124 VAL B C 1
ATOM 2347 O O . VAL B 1 124 ? 3.047 18.047 -5.023 1 98.81 124 VAL B O 1
ATOM 2350 N N . MET B 1 125 ? 1.026 17.219 -4.645 1 98.81 125 MET B N 1
ATOM 2351 C CA . MET B 1 125 ? 1.345 15.891 -5.156 1 98.81 125 MET B CA 1
ATOM 2352 C C . MET B 1 125 ? 0.58 15.609 -6.445 1 98.81 125 MET B C 1
ATOM 2354 O O . MET B 1 125 ? -0.589 15.977 -6.57 1 98.81 125 MET B O 1
ATOM 2358 N N . LYS B 1 126 ? 1.271 14.945 -7.355 1 98.44 126 LYS B N 1
ATOM 2359 C CA . LYS B 1 126 ? 0.677 14.578 -8.633 1 98.44 126 LYS B CA 1
ATOM 2360 C C . LYS B 1 126 ? 0.633 13.062 -8.805 1 98.44 126 LYS B C 1
ATOM 2362 O O . LYS B 1 126 ? 1.118 12.32 -7.945 1 98.44 126 LYS B O 1
ATOM 2367 N N . GLN B 1 127 ? 0.048 12.695 -9.961 1 98.12 127 GLN B N 1
ATOM 2368 C CA . GLN B 1 127 ? -0.147 11.273 -10.211 1 98.12 127 GLN B CA 1
ATOM 2369 C C . GLN B 1 127 ? 1.145 10.492 -9.984 1 98.12 127 GLN B C 1
ATOM 2371 O O . GLN B 1 127 ? 2.195 10.852 -10.523 1 98.12 127 GLN B O 1
ATOM 2376 N N . HIS B 1 128 ? 1.109 9.477 -9.125 1 98.56 128 HIS B N 1
ATOM 2377 C CA . HIS B 1 128 ? 2.105 8.469 -8.789 1 98.56 128 HIS B CA 1
ATOM 2378 C C . HIS B 1 128 ? 3.17 9.023 -7.852 1 98.56 128 HIS B C 1
ATOM 2380 O O . HIS B 1 128 ? 4.152 8.352 -7.543 1 98.56 128 HIS B O 1
ATOM 2386 N N . ASP B 1 129 ? 2.967 10.344 -7.359 1 98.88 129 ASP B N 1
ATOM 2387 C CA . ASP B 1 129 ? 3.736 10.742 -6.188 1 98.88 129 ASP B CA 1
ATOM 2388 C C . ASP B 1 129 ? 3.344 9.922 -4.961 1 98.88 129 ASP B C 1
ATOM 2390 O O . ASP B 1 129 ? 2.174 9.562 -4.793 1 98.88 129 ASP B O 1
ATOM 2394 N N . ILE B 1 130 ? 4.344 9.602 -4.102 1 98.94 130 ILE B N 1
ATOM 2395 C CA . ILE B 1 130 ? 4.137 8.797 -2.902 1 98.94 130 ILE B CA 1
ATOM 2396 C C . ILE B 1 130 ? 4.461 9.617 -1.66 1 98.94 130 ILE B C 1
ATOM 2398 O O . ILE B 1 130 ? 5.43 10.383 -1.651 1 98.94 130 ILE B O 1
ATOM 2402 N N . VAL B 1 131 ? 3.682 9.477 -0.655 1 98.94 131 VAL B N 1
ATOM 2403 C CA . VAL B 1 131 ? 3.992 10.055 0.646 1 98.94 131 VAL B CA 1
ATOM 2404 C C . VAL B 1 131 ? 4.023 8.961 1.71 1 98.94 131 VAL B C 1
ATOM 2406 O O . VAL B 1 131 ? 3.184 8.055 1.704 1 98.94 131 VAL B O 1
ATOM 2409 N N . VAL B 1 132 ? 5.008 8.906 2.498 1 98.88 132 VAL B N 1
ATOM 2410 C CA . VAL B 1 132 ? 5.051 8.18 3.762 1 98.88 132 VAL B CA 1
ATOM 2411 C C . VAL B 1 132 ? 4.672 9.117 4.91 1 98.88 132 VAL B C 1
ATOM 2413 O O . VAL B 1 132 ? 5.469 9.977 5.305 1 98.88 132 VAL B O 1
ATOM 2416 N N . GLN B 1 133 ? 3.477 8.953 5.355 1 98.56 133 GLN B N 1
ATOM 2417 C CA . GLN B 1 133 ? 2.924 9.797 6.41 1 98.56 133 GLN B CA 1
ATOM 2418 C C . GLN B 1 133 ? 3.199 9.195 7.789 1 98.56 133 GLN B C 1
ATOM 2420 O O . GLN B 1 133 ? 2.547 8.234 8.195 1 98.56 133 GLN B O 1
ATOM 2425 N N . ARG B 1 134 ? 4.129 9.789 8.602 1 98.31 134 ARG B N 1
ATOM 2426 C CA . ARG B 1 134 ? 4.605 9.203 9.852 1 98.31 134 ARG B CA 1
ATOM 2427 C C . ARG B 1 134 ? 3.922 9.852 11.055 1 98.31 134 ARG B C 1
ATOM 2429 O O . ARG B 1 134 ? 4.574 10.5 11.867 1 98.31 134 ARG B O 1
ATOM 2436 N N . GLY B 1 135 ? 2.629 9.633 11.102 1 97.69 135 GLY B N 1
ATOM 2437 C CA . GLY B 1 135 ? 1.856 10.086 12.25 1 97.69 135 GLY B CA 1
ATOM 2438 C C . GLY B 1 135 ? 1.732 11.602 12.32 1 97.69 135 GLY B C 1
ATOM 2439 O O . GLY B 1 135 ? 1.422 12.148 13.383 1 97.69 135 GLY B O 1
ATOM 2440 N N . THR B 1 136 ? 1.961 12.281 11.258 1 98.31 136 THR B N 1
ATOM 2441 C CA . THR B 1 136 ? 1.899 13.734 11.25 1 98.31 136 THR B CA 1
ATOM 2442 C C . THR B 1 136 ? 0.455 14.219 11.133 1 98.31 136 THR B C 1
ATOM 2444 O O . THR B 1 136 ? -0.37 13.57 10.484 1 98.31 136 THR B O 1
ATOM 2447 N N . ILE B 1 137 ? 0.204 15.367 11.797 1 97.81 137 ILE B N 1
ATOM 2448 C CA . ILE B 1 137 ? -1.062 16.031 11.523 1 97.81 137 ILE B CA 1
ATOM 2449 C C . ILE B 1 137 ? -1.086 16.516 10.078 1 97.81 137 ILE B C 1
ATOM 2451 O O . ILE B 1 137 ? -0.085 17.031 9.57 1 97.81 137 ILE B O 1
ATOM 2455 N N . HIS B 1 138 ? -2.191 16.312 9.391 1 98.31 138 HIS B N 1
ATOM 2456 C CA . HIS B 1 138 ? -2.207 16.609 7.957 1 98.31 138 HIS B CA 1
ATOM 2457 C C . HIS B 1 138 ? -3.631 16.797 7.453 1 98.31 138 HIS B C 1
ATOM 2459 O O . HIS B 1 138 ? -4.594 16.453 8.141 1 98.31 138 HIS B O 1
ATOM 2465 N N . SER B 1 139 ? -3.713 17.422 6.332 1 97.75 139 SER B N 1
ATOM 2466 C CA . SER B 1 139 ? -4.945 17.594 5.57 1 97.75 139 SER B CA 1
ATOM 2467 C C . SER B 1 139 ? -4.703 17.391 4.078 1 97.75 139 SER B C 1
ATOM 2469 O O . SER B 1 139 ? -3.674 17.828 3.549 1 97.75 139 SER B O 1
ATOM 2471 N N . TRP B 1 140 ? -5.652 16.766 3.469 1 98.25 140 TRP B N 1
ATOM 2472 C CA . TRP B 1 140 ? -5.676 16.641 2.016 1 98.25 140 TRP B CA 1
ATOM 2473 C C . TRP B 1 140 ? -6.652 17.641 1.397 1 98.25 140 TRP B C 1
ATOM 2475 O O . TRP B 1 140 ? -7.848 17.609 1.693 1 98.25 140 TRP B O 1
ATOM 2485 N N . ASN B 1 141 ? -6.145 18.453 0.554 1 98.12 141 ASN B N 1
ATOM 2486 C CA . ASN B 1 141 ? -6.953 19.516 -0.034 1 98.12 141 ASN B CA 1
ATOM 2487 C C . ASN B 1 141 ? -7.016 19.391 -1.554 1 98.12 141 ASN B C 1
ATOM 2489 O O . ASN B 1 141 ? -6.016 19.609 -2.24 1 98.12 141 ASN B O 1
ATOM 2493 N N . ASN B 1 142 ? -8.156 19.062 -2.102 1 97.75 142 ASN B N 1
ATOM 2494 C CA . ASN B 1 142 ? -8.391 19.094 -3.543 1 97.75 142 ASN B CA 1
ATOM 2495 C C . ASN B 1 142 ? -8.773 20.484 -4.016 1 97.75 142 ASN B C 1
ATOM 2497 O O . ASN B 1 142 ? -9.93 20.891 -3.891 1 97.75 142 ASN B O 1
ATOM 2501 N N . LYS B 1 143 ? -7.836 21.141 -4.605 1 96.56 143 LYS B N 1
ATOM 2502 C CA . LYS B 1 143 ? -8.039 22.516 -5.043 1 96.56 143 LYS B CA 1
ATOM 2503 C C . LYS B 1 143 ? -8.438 22.578 -6.516 1 96.56 143 LYS B C 1
ATOM 2505 O O . LYS B 1 143 ? -8.578 23.656 -7.086 1 96.56 143 LYS B O 1
ATOM 2510 N N . GLY B 1 144 ? -8.531 21.422 -7.109 1 95.56 144 GLY B N 1
ATOM 2511 C CA . GLY B 1 144 ? -8.898 21.344 -8.516 1 95.56 144 GLY B CA 1
ATOM 2512 C C . GLY B 1 144 ? -10.391 21.25 -8.742 1 95.56 144 GLY B C 1
ATOM 2513 O O . GLY B 1 144 ? -11.18 21.609 -7.859 1 95.56 144 GLY B O 1
ATOM 2514 N N . THR B 1 145 ? -10.75 20.875 -9.969 1 94.5 145 THR B N 1
ATOM 2515 C CA . THR B 1 145 ? -12.156 20.828 -10.352 1 94.5 145 THR B CA 1
ATOM 2516 C C . THR B 1 145 ? -12.617 19.391 -10.555 1 94.5 145 THR B C 1
ATOM 2518 O O . THR B 1 145 ? -13.805 19.125 -10.742 1 94.5 145 THR B O 1
ATOM 2521 N N . GLU B 1 146 ? -11.648 18.453 -10.516 1 95.25 146 GLU B N 1
ATOM 2522 C CA . GLU B 1 146 ? -11.977 17.047 -10.719 1 95.25 146 GLU B CA 1
ATOM 2523 C C . GLU B 1 146 ? -11.688 16.234 -9.461 1 95.25 146 GLU B C 1
ATOM 2525 O O . GLU B 1 146 ? -10.883 16.641 -8.625 1 95.25 146 GLU B O 1
ATOM 2530 N N . THR B 1 147 ? -12.312 15.086 -9.328 1 96.88 147 THR B N 1
ATOM 2531 C CA . THR B 1 147 ? -12.047 14.18 -8.219 1 96.88 147 THR B CA 1
ATOM 2532 C C . THR B 1 147 ? -10.617 13.641 -8.281 1 96.88 147 THR B C 1
ATOM 2534 O O . THR B 1 147 ? -10.133 13.289 -9.359 1 96.88 147 THR B O 1
ATOM 2537 N N . VAL B 1 148 ? -9.953 13.695 -7.16 1 97.44 148 VAL B N 1
ATOM 2538 C CA . VAL B 1 148 ? -8.625 13.094 -7.031 1 97.44 148 VAL B CA 1
ATOM 2539 C C . VAL B 1 148 ? -8.727 11.766 -6.297 1 97.44 148 VAL B C 1
ATOM 2541 O O . VAL B 1 148 ? -9.391 11.664 -5.262 1 97.44 148 VAL B O 1
ATOM 2544 N N . ARG B 1 149 ? -8.125 10.727 -6.848 1 98.38 149 ARG B N 1
ATOM 2545 C CA . ARG B 1 149 ? -8.125 9.406 -6.223 1 98.38 149 ARG B CA 1
ATOM 2546 C C . ARG B 1 149 ? -6.746 9.07 -5.656 1 98.38 149 ARG B C 1
ATOM 2548 O O . ARG B 1 149 ? -5.73 9.266 -6.328 1 98.38 149 ARG B O 1
ATOM 2555 N N . MET B 1 150 ? -6.781 8.602 -4.418 1 98.75 150 MET B N 1
ATOM 2556 C CA . MET B 1 150 ? -5.535 8.172 -3.787 1 98.75 150 MET B CA 1
ATOM 2557 C C . MET B 1 150 ? -5.652 6.75 -3.246 1 98.75 150 MET B C 1
ATOM 2559 O O . MET B 1 150 ? -6.738 6.324 -2.85 1 98.75 150 MET B O 1
ATOM 2563 N N . LEU B 1 151 ? -4.562 6.027 -3.266 1 98.88 151 LEU B N 1
ATOM 2564 C CA . LEU B 1 151 ? -4.379 4.777 -2.539 1 98.88 151 LEU B CA 1
ATOM 2565 C C . LEU B 1 151 ? -3.715 5.023 -1.188 1 98.88 151 LEU B C 1
ATOM 2567 O O . LEU B 1 151 ? -2.766 5.805 -1.094 1 98.88 151 LEU B O 1
ATOM 2571 N N . PHE B 1 152 ? -4.223 4.371 -0.152 1 98.62 152 PHE B N 1
ATOM 2572 C CA . PHE B 1 152 ? -3.588 4.414 1.16 1 98.62 152 PHE B CA 1
ATOM 2573 C C . PHE B 1 152 ? -3.408 3.006 1.718 1 98.62 152 PHE B C 1
ATOM 2575 O O . PHE B 1 152 ? -4.297 2.162 1.587 1 98.62 152 PHE B O 1
ATOM 2582 N N . VAL B 1 153 ? -2.297 2.742 2.283 1 98.62 153 VAL B N 1
ATOM 2583 C CA . VAL B 1 153 ? -2.098 1.621 3.195 1 98.62 153 VAL B CA 1
ATOM 2584 C C . VAL B 1 153 ? -1.854 2.141 4.609 1 98.62 153 VAL B C 1
ATOM 2586 O O . VAL B 1 153 ? -0.875 2.852 4.855 1 98.62 153 VAL B O 1
ATOM 2589 N N . LEU B 1 154 ? -2.74 1.823 5.5 1 97.81 154 LEU B N 1
ATOM 2590 C CA . LEU B 1 154 ? -2.637 2.254 6.891 1 97.81 154 LEU B CA 1
ATOM 2591 C C . LEU B 1 154 ? -2.078 1.138 7.766 1 97.81 154 LEU B C 1
ATOM 2593 O O . LEU B 1 154 ? -2.631 0.037 7.805 1 97.81 154 LEU B O 1
ATOM 2597 N N . LEU B 1 155 ? -0.991 1.408 8.438 1 97.31 155 LEU B N 1
ATOM 2598 C CA . LEU B 1 155 ? -0.314 0.455 9.305 1 97.31 155 LEU B CA 1
ATOM 2599 C C . LEU B 1 155 ? -0.302 0.952 10.75 1 97.31 155 LEU B C 1
ATOM 2601 O O . LEU B 1 155 ? -0.196 2.156 10.992 1 97.31 155 LEU B O 1
ATOM 2605 N N . PRO B 1 156 ? -0.369 0.002 11.648 1 95.5 156 PRO B N 1
ATOM 2606 C CA . PRO B 1 156 ? -0.271 0.431 13.047 1 95.5 156 PRO B CA 1
ATOM 2607 C C . PRO B 1 156 ? 1.072 1.079 13.375 1 95.5 156 PRO B C 1
ATOM 2609 O O . PRO B 1 156 ? 2.098 0.707 12.797 1 95.5 156 PRO B O 1
ATOM 2612 N N . ALA B 1 157 ? 1.024 1.982 14.281 1 96.88 157 ALA B N 1
ATOM 2613 C CA . ALA B 1 157 ? 2.217 2.662 14.781 1 96.88 157 ALA B CA 1
ATOM 2614 C C . ALA B 1 157 ? 2.053 3.059 16.234 1 96.88 157 ALA B C 1
ATOM 2616 O O . ALA B 1 157 ? 0.945 3.02 16.781 1 96.88 157 ALA B O 1
ATOM 2617 N N . ASP B 1 158 ? 3.143 3.309 16.875 1 96.44 158 ASP B N 1
ATOM 2618 C CA . ASP B 1 158 ? 3.092 3.949 18.188 1 96.44 158 ASP B CA 1
ATOM 2619 C C . ASP B 1 158 ? 2.879 5.457 18.062 1 96.44 158 ASP B C 1
ATOM 2621 O O . ASP B 1 158 ? 3.248 6.051 17.047 1 96.44 158 ASP B O 1
ATOM 2625 N N . PRO B 1 159 ? 2.281 6.059 19.078 1 96.75 159 PRO B N 1
ATOM 2626 C CA . PRO B 1 159 ? 2.172 7.52 19.031 1 96.75 159 PRO B CA 1
ATOM 2627 C C . PRO B 1 159 ? 3.531 8.211 18.922 1 96.75 159 PRO B C 1
ATOM 2629 O O . PRO B 1 159 ? 4.516 7.727 19.484 1 96.75 159 PRO B O 1
ATOM 2632 N N . VAL B 1 160 ? 3.566 9.312 18.281 1 97.81 160 VAL B N 1
ATOM 2633 C CA . VAL B 1 160 ? 4.773 10.133 18.219 1 97.81 160 VAL B CA 1
ATOM 2634 C C . VAL B 1 160 ? 5.102 10.68 19.594 1 97.81 160 VAL B C 1
ATOM 2636 O O . VAL B 1 160 ? 4.215 11.156 20.312 1 97.81 160 VAL B O 1
ATOM 2639 N N . LYS B 1 161 ? 6.359 10.609 19.891 1 97.56 161 LYS B N 1
ATOM 2640 C CA . LYS B 1 161 ? 6.812 11.141 21.172 1 97.56 161 LYS B CA 1
ATOM 2641 C C . LYS B 1 161 ? 7.625 12.414 20.984 1 97.56 161 LYS B C 1
ATOM 2643 O O . LYS B 1 161 ? 8.5 12.477 20.109 1 97.56 161 LYS B O 1
ATOM 2648 N N . VAL B 1 162 ? 7.383 13.398 21.734 1 96.12 162 VAL B N 1
ATOM 2649 C CA . VAL B 1 162 ? 8.125 14.648 21.844 1 96.12 162 VAL B CA 1
ATOM 2650 C C . VAL B 1 162 ? 8.555 14.867 23.297 1 96.12 162 VAL B C 1
ATOM 2652 O O . VAL B 1 162 ? 7.746 15.273 24.125 1 96.12 162 VAL B O 1
ATOM 2655 N N . GLY B 1 163 ? 9.852 14.586 23.5 1 93.44 163 GLY B N 1
ATOM 2656 C CA . GLY B 1 163 ? 10.234 14.484 24.906 1 93.44 163 GLY B CA 1
ATOM 2657 C C . GLY B 1 163 ? 9.469 13.414 25.656 1 93.44 163 GLY B C 1
ATOM 2658 O O . GLY B 1 163 ? 9.438 12.258 25.234 1 93.44 163 GLY B O 1
ATOM 2659 N N . ASP B 1 164 ? 8.758 13.75 26.688 1 93.31 164 ASP B N 1
ATOM 2660 C CA . ASP B 1 164 ? 8.023 12.789 27.5 1 93.31 164 ASP B CA 1
ATOM 2661 C C . ASP B 1 164 ? 6.543 12.75 27.109 1 93.31 164 ASP B C 1
ATOM 2663 O O . ASP B 1 164 ? 5.746 12.047 27.75 1 93.31 164 ASP B O 1
ATOM 2667 N N . LYS B 1 165 ? 6.258 13.445 26.125 1 95.62 165 LYS B N 1
ATOM 2668 C CA . LYS B 1 165 ? 4.852 13.531 25.734 1 95.62 165 LYS B CA 1
ATOM 2669 C C . LYS B 1 165 ? 4.578 12.742 24.469 1 95.62 165 LYS B C 1
ATOM 2671 O O . LYS B 1 165 ? 5.453 12.633 23.594 1 95.62 165 LYS B O 1
ATOM 2676 N N . GLU B 1 166 ? 3.363 12.227 24.375 1 97.19 166 GLU B N 1
ATOM 2677 C CA . GLU B 1 166 ? 2.867 11.586 23.156 1 97.19 166 GLU B CA 1
ATOM 2678 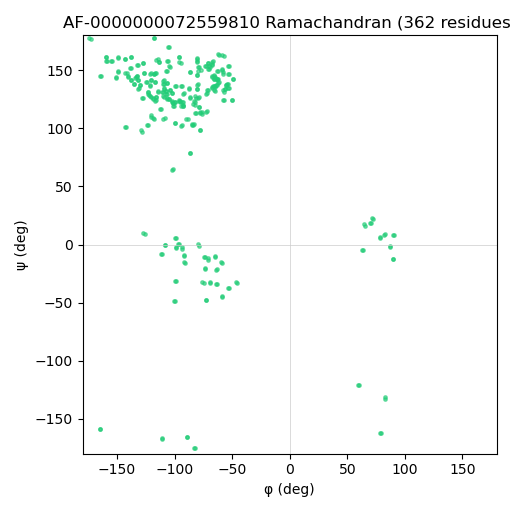C C . GLU B 1 166 ? 1.853 12.469 22.438 1 97.19 166 GLU B C 1
ATOM 2680 O O . GLU B 1 166 ? 1.023 13.117 23.078 1 97.19 166 GLU B O 1
ATOM 2685 N N . LEU B 1 167 ? 1.94 12.523 21.141 1 96.69 167 LEU B N 1
ATOM 2686 C CA . LEU B 1 167 ? 0.947 13.258 20.359 1 96.69 167 LEU B CA 1
ATOM 2687 C C . LEU B 1 167 ? -0.297 12.414 20.125 1 96.69 167 LEU B C 1
ATOM 2689 O O . LEU B 1 167 ? -0.208 11.312 19.562 1 96.69 167 LEU B O 1
ATOM 2693 N N . PRO B 1 168 ? -1.41 12.914 20.531 1 94.69 168 PRO B N 1
ATOM 2694 C CA . PRO B 1 168 ? -2.629 12.109 20.406 1 94.69 168 PRO B CA 1
ATOM 2695 C C . PRO B 1 168 ? -3.221 12.148 19 1 94.69 168 PRO B C 1
ATOM 2697 O O . PRO B 1 168 ? -2.906 13.047 18.219 1 94.69 168 PRO B O 1
ATOM 2700 N N . ASP B 1 169 ? -4.062 11.133 18.703 1 94.12 169 ASP B N 1
ATOM 2701 C CA . ASP B 1 169 ? -4.84 11.195 17.469 1 94.12 169 ASP B CA 1
ATOM 2702 C C . ASP B 1 169 ? -5.934 12.258 17.562 1 94.12 169 ASP B C 1
ATOM 2704 O O . ASP B 1 169 ? -6.293 12.688 18.656 1 94.12 169 ASP B O 1
ATOM 2708 N N . THR B 1 170 ? -6.355 12.742 16.375 1 92 170 THR B N 1
ATOM 2709 C CA . THR B 1 170 ? -7.477 13.672 16.312 1 92 170 THR B CA 1
ATOM 2710 C C . THR B 1 170 ? -8.805 12.922 16.234 1 92 170 THR B C 1
ATOM 2712 O O . THR B 1 170 ? -8.969 12.031 15.406 1 92 170 THR B O 1
ATOM 2715 N N . PRO B 1 171 ? -9.703 13.25 17.125 1 81.75 171 PRO B N 1
ATOM 2716 C CA . PRO B 1 171 ? -11.016 12.625 17.016 1 81.75 171 PRO B CA 1
ATOM 2717 C C . PRO B 1 171 ? -11.68 12.891 15.656 1 81.75 171 PRO B C 1
ATOM 2719 O O . PRO B 1 171 ? -11.688 14.031 15.188 1 81.75 171 PRO B O 1
ATOM 2722 N N . LEU B 1 172 ? -12.047 11.781 14.969 1 75.62 172 LEU B N 1
ATOM 2723 C CA . LEU B 1 172 ? -12.688 11.914 13.664 1 75.62 172 LEU B CA 1
ATOM 2724 C C . LEU B 1 172 ? -14.195 12.086 13.812 1 75.62 172 LEU B C 1
ATOM 2726 O O . LEU B 1 172 ? -14.781 11.648 14.805 1 75.62 172 LEU B O 1
ATOM 2730 N N . PRO B 1 173 ? -14.758 12.836 12.852 1 67.69 173 PRO B N 1
ATOM 2731 C CA . PRO B 1 173 ? -16.219 12.922 12.883 1 67.69 173 PRO B CA 1
ATOM 2732 C C . PRO B 1 173 ? -16.891 11.555 12.992 1 67.69 173 PRO B C 1
ATOM 2734 O O . PRO B 1 173 ? -16.344 10.555 12.5 1 67.69 173 PRO B O 1
ATOM 2737 N N . VAL B 1 174 ? -17.891 11.492 13.695 1 58.41 174 VAL B N 1
ATOM 2738 C CA . VAL B 1 174 ? -18.625 10.281 14.023 1 58.41 174 VAL B CA 1
ATOM 2739 C C . VAL B 1 174 ? -18.859 9.453 12.758 1 58.41 174 VAL B C 1
ATOM 2741 O O . VAL B 1 174 ? -18.906 8.227 12.812 1 58.41 174 VAL B O 1
ATOM 2744 N N . SER B 1 175 ? -19.016 10.117 11.609 1 56.44 175 SER B N 1
ATOM 2745 C CA . SER B 1 175 ? -19.297 9.422 10.359 1 56.44 175 SER B CA 1
ATOM 2746 C C . SER B 1 175 ? -18.141 8.523 9.938 1 56.44 175 SER B C 1
ATOM 2748 O O . SER B 1 175 ? -18.328 7.605 9.141 1 56.44 175 SER B O 1
ATOM 2750 N N . PHE B 1 176 ? -17.016 8.656 10.594 1 57.5 176 PHE B N 1
ATOM 2751 C CA . PHE B 1 176 ? -15.836 7.863 10.234 1 57.5 176 PHE B CA 1
ATOM 2752 C C . PHE B 1 176 ? -15.555 6.805 11.297 1 57.5 176 PHE B C 1
ATOM 2754 O O . PHE B 1 176 ? -14.547 6.098 11.227 1 57.5 176 PHE B O 1
ATOM 2761 N N . SER B 1 177 ? -16.438 6.828 12.328 1 54.94 177 SER B N 1
ATOM 2762 C CA . SER B 1 177 ? -16.219 5.895 13.43 1 54.94 177 SER B CA 1
ATOM 2763 C C . SER B 1 177 ? -17.266 4.797 13.438 1 54.94 177 SER B C 1
ATOM 2765 O O . SER B 1 177 ? -18.438 5.047 13.117 1 54.94 177 SER B O 1
ATOM 2767 N N . LYS B 1 178 ? -16.859 3.541 13.688 1 57.03 178 LYS B N 1
ATOM 2768 C CA . LYS B 1 178 ? -17.797 2.43 13.828 1 57.03 178 LYS B CA 1
ATOM 2769 C C . LYS B 1 178 ? -18.875 2.744 14.859 1 57.03 178 LYS B C 1
ATOM 2771 O O . LYS B 1 178 ? -19.984 2.203 14.797 1 57.03 178 LYS B O 1
ATOM 2776 N N . ASP B 1 179 ? -18.453 3.389 15.859 1 49.22 179 ASP B N 1
ATOM 2777 C CA . ASP B 1 179 ? -19.391 3.656 16.938 1 49.22 179 ASP B CA 1
ATOM 2778 C C . ASP B 1 179 ? -20.594 4.445 16.422 1 49.22 179 ASP B C 1
ATOM 2780 O O . ASP B 1 179 ? -21.594 4.594 17.141 1 49.22 179 ASP B O 1
ATOM 2784 N N . ALA B 1 180 ? -20.562 5.035 15.312 1 42.5 180 ALA B N 1
ATOM 2785 C CA . ALA B 1 180 ? -21.703 5.766 14.781 1 42.5 180 ALA B CA 1
ATOM 2786 C C . ALA B 1 180 ? -22.875 4.824 14.516 1 42.5 180 ALA B C 1
ATOM 2788 O O . ALA B 1 180 ? -24.031 5.25 14.523 1 42.5 180 ALA B O 1
ATOM 2789 N N . GLY B 1 181 ? -22.75 3.643 14.141 1 38.34 181 GLY B N 1
ATOM 2790 C CA . GLY B 1 181 ? -23.859 2.736 13.867 1 38.34 181 GLY B CA 1
ATOM 2791 C C . GLY B 1 181 ? -24.625 2.334 15.109 1 38.34 181 GLY B C 1
ATOM 2792 O O . GLY B 1 181 ? -25.656 1.674 15.016 1 38.34 181 GLY B O 1
ATOM 2793 N N . GLU B 1 182 ? -24 2.225 16.203 1 35.78 182 GLU B N 1
ATOM 2794 C CA . GLU B 1 182 ? -24.766 1.748 17.344 1 35.78 182 GLU B CA 1
ATOM 2795 C C . GLU B 1 182 ? -25.609 2.863 17.953 1 35.78 182 GLU B C 1
ATOM 2797 O O . GLU B 1 182 ? -26.25 2.676 18.984 1 35.78 182 GLU B O 1
ATOM 2802 N N . GLN B 1 183 ? -25.547 3.949 17.422 1 28.11 183 GLN B N 1
ATOM 2803 C CA . GLN B 1 183 ? -26.562 4.785 18.062 1 28.11 183 GLN B CA 1
ATOM 2804 C C . GLN B 1 183 ? -27.875 4.738 17.297 1 28.11 183 GLN B C 1
ATOM 2806 O O . GLN B 1 183 ? -27.891 4.723 16.062 1 28.11 183 GLN B O 1
#

Solvent-accessible surface area (backbone atoms only — not comparable to full-atom values): 19018 Å² total; per-residue (Å²): 120,82,72,77,76,63,41,41,41,31,32,40,24,61,50,91,86,57,45,29,41,79,73,42,78,45,76,44,67,39,20,20,59,66,44,75,66,71,42,41,72,41,52,77,74,38,48,23,36,33,46,73,42,52,46,90,23,76,53,22,51,50,51,67,85,82,66,85,52,52,72,54,73,52,60,80,72,47,83,51,25,40,36,37,33,38,41,34,41,20,33,80,52,81,50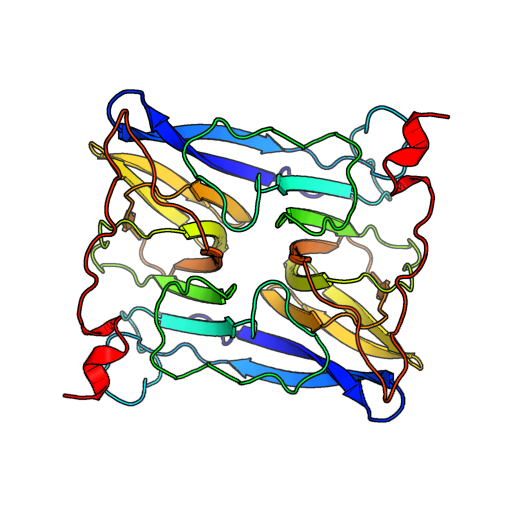,62,78,39,20,54,57,26,37,31,44,34,31,28,70,37,56,54,39,32,42,30,35,45,95,72,44,68,50,79,40,38,58,61,27,32,36,41,40,30,44,38,45,32,24,57,36,34,82,51,87,56,62,25,34,30,41,36,36,38,31,26,29,42,54,36,54,44,87,92,40,67,56,72,58,46,89,68,61,54,48,54,37,47,73,50,61,78,104,120,82,73,78,76,62,41,42,42,31,32,41,24,60,50,90,86,57,45,29,40,78,72,43,76,47,75,44,67,40,19,19,58,66,44,74,62,72,41,42,71,41,50,76,74,39,48,24,34,34,44,74,41,52,46,91,22,76,51,22,52,51,51,68,85,80,67,85,49,52,70,53,71,52,61,82,72,48,84,52,25,40,36,36,33,38,40,32,41,21,34,79,50,80,49,63,78,38,20,54,57,25,38,30,44,35,31,29,70,36,56,52,38,32,44,30,35,45,94,72,45,68,49,79,41,38,59,61,27,31,36,40,40,28,43,39,44,30,25,58,35,33,83,51,86,57,62,23,36,31,43,37,38,36,30,27,28,43,55,36,55,44,87,93,41,67,55,71,60,45,87,67,62,54,47,55,37,45,71,48,58,77,102

Sequence (366 aa):
MSLPPTIRRIVTGHNENGEAIFDSDAQLCPYNPMTPGTPEPAKEGEMGFVTVFRTAGIPDDNTSPWVDMHNKIVNLVEKGNATLRIVDFAPGLPGLMHRTISVDFGMVLNGEIELELDNGVTKVMKQHDIVVQRGTIHSWNNKGTETVRMLFVLLPADPVKVGDKELPDTPLPVSFSKDAGEQMSLPPTIRRIVTGHNENGEAIFDSDAQLCPYNPMTPGTPEPAKEGEMGFVTVFRTAGIPDDNTSPWVDMHNKIVNLVEKGNATLRIVDFAPGLPGLMHRTISVDFGMVLNGEIELELDNGVTKVMKQHDIVVQRGTIHSWNNKGTETVRMLFVLLPADPVKVGDKELPDTPLPVSFSKDAGEQ

Organism: Arthroderma benhamiae (strain ATCC MYA-4681 / CBS 112371) (NCBI:txid663331)

InterPro domains:
  IPR011051 RmlC-like cupin domain superfamily [SSF51182] (76-161)
  IPR013096 Cupin 2, conserved barrel [PF07883] (86-153)
  IPR014710 RmlC-like jelly roll fold [G3DSA:2.60.120.10] (43-171)
  IPR047142 Oryzines biosynthesis cluster protein J/Cupin-domain-containing oxidoreductase virC-like [PTHR36156] (5-168)

Foldseek 3Di:
DDDDFFDWAWDWAADPVRDIDGPDTDTAAWFALLDADFTDGDDAQGKTKFFRAKAPFVVGPRHDDGDHCGRHQDAPDDQGIKTKMKMKDHAPDFWDFWFDQWWKKKFWQADKKWKAFPPGDIDIHHHGDIDTDNRTGIIIHDNDHGIIMMIMMTHHHHFDDDPNDGDDTDDDPLSNHNVSRVD/DDDDFFDWAWDWAADPVRDIDGPDTDTAAWFALLDADFTDGDDAQGKTKFFRAKAPFVVHPRHDDGDHCGRHQDAPDDQTIKTKMKMKDHAPDFWDFWFDQWWKKKFWQADKKWKAFPPGDIDIHHHGDIDTDNRTGIIIHDNDHGIIMMIMMTHHHHFDDDPNDGDDTDDDPLSNHNVSHVD

Nearest PDB structures (foldseek):
  3es1-assembly1_A-2  TM=8.739E-01  e=6.966E-15  Novosphingobium aromaticivorans DSM 12444
  8x0v-assembly1_B  TM=8.509E-01  e=4.742E-14  Stachybotrys sp.
  5cu1-assembly1_A  TM=8.103E-01  e=1.221E-04  Ruegeria pomeroyi DSS-3
  4b29-assembly1_A  TM=7.656E-01  e=1.221E-04  Roseovarius nubinhibens ISM
  2f4p-assembly2_C  TM=6.587E-01  e=1.582E-04  Thermotoga maritima MSB8

Radius of gyration: 19.92 Å; Cα contacts (8 Å, |Δi|>4): 1034; chains: 2; bounding box: 57×56×53 Å

Secondary structure (DSSP, 8-state):
-PPPPPEEEEEEEE-TTS-EEEEEEEEE--B-TTSSSSPPBP-TTS-EEEEEEE-SSSSB-SSSPP---TTS---S--TT--EEEEEEE-TTPPP--B--SEEEEEEEEESEEEEE-GGG-EEEEETT-EEEEES--BEEE--SSS-EEEEEEEEEBPPPEETTEEPPPPPPPGGGSGGGGG-/-PPPPPEEEEEEEE-TTS-EEEEEEEEE--B-TTSSSSPPBP-TTS-EEEEEEE-SSSSB-SSSPP---TTS---S--TT--EEEEEEE-TTPPP--B--SEEEEEEEEESEEEEE-GGG-EEEEETT-EEEEES--BEEE--SSS-EEEEEEEEEBPPPEETTEEPPPPPPPGGGSGGGGG-